Protein AF-A0A1G3VT20-F1 (afdb_monomer)

Solvent-accessible surface area (backbone atoms only — not comparable to full-atom values): 17515 Å² total; per-residue (Å²): 131,74,50,66,76,57,58,55,46,48,74,61,62,81,75,83,56,66,33,44,80,72,29,70,57,24,74,74,66,74,45,60,65,60,20,62,64,36,40,42,52,53,50,40,34,37,76,71,69,76,38,79,96,41,73,67,55,49,57,42,62,66,60,58,82,74,55,46,53,46,25,77,56,30,90,75,63,41,60,51,45,58,45,53,41,45,50,35,31,56,48,30,72,75,71,48,71,59,67,70,57,50,51,52,43,54,34,59,49,27,86,64,53,35,60,53,54,46,33,51,38,14,62,51,42,53,58,51,58,75,66,54,68,90,80,52,56,61,87,91,43,49,52,88,74,53,80,59,49,31,59,56,47,37,68,82,75,46,68,50,64,42,82,49,98,66,60,77,47,35,31,34,52,50,56,54,56,57,30,25,39,51,36,42,66,58,51,53,49,53,52,54,52,37,50,76,68,21,31,25,38,38,34,73,85,82,70,47,34,63,28,46,74,39,32,70,68,16,44,48,76,63,17,47,65,21,44,54,54,38,49,70,73,60,64,52,84,87,39,77,32,37,32,22,88,42,44,62,49,40,36,23,53,41,49,46,45,29,52,58,26,49,71,68,74,43,90,31,63,63,33,54,57,35,22,75,31,49,37,46,46,68,70,58,54,67,78,49,86,51,74,90,74,57,76,92,73,93,80,87,83,84,87,81,84,52,53,48,63,80,102

Nearest PDB structures (foldseek):
  2g9v-assembly1_A-2  TM=3.031E-01  e=3.138E+00  Oryctolagus cuniculus
  3zcq-assembly1_A-2  TM=2.972E-01  e=7.896E+00  Oryctolagus cuniculus
  1wut-assembly1_A  TM=2.892E-01  e=9.135E+00  Oryctolagus cuniculus

Mean predicted aligned error: 5.53 Å

Foldseek 3Di:
DFFPVLLCLLVLDPVPCQQQVVFPLCVPPVDQCLTLNVLSVVSNCCVVVNDPDDPVNLVSLVSHPLLCPSCVRDPSNRSSSSSSLQVLLVVCVVVNDDVVLVVVLLLLLDQPNVQVVLLVCLQVVLVVLVVDDFPDDDVPHGSVPDAHWHNHFLPVVDDQKDAEPDAPFEEEEDCADCCRTGNVVVVVVLSVVCNVVRHIYGYDPRQGHLLQVCSSNSVLVSSVSNLVSNLVVQLDPRHQAYEYQDLSSLLSLQPVSQVSCVSVVHDCVSSNSNNVRRDYSVRVCVVDDCVVVDDDDPDDDDDDDRSSNPD

Radius of gyration: 21.3 Å; Cα contacts (8 Å, |Δi|>4): 431; chains: 1; bounding box: 54×42×55 Å

pLDDT: mean 90.63, std 8.4, range [56.84, 98.56]

Structure (mmCIF, N/CA/C/O backbone):
data_AF-A0A1G3VT20-F1
#
_entry.id   AF-A0A1G3VT20-F1
#
loop_
_atom_site.group_PDB
_atom_site.id
_atom_site.type_symbol
_atom_site.label_atom_id
_atom_site.label_alt_id
_atom_site.label_comp_id
_atom_site.label_asym_id
_atom_site.label_entity_id
_atom_site.label_seq_id
_atom_site.pdbx_PDB_ins_code
_atom_site.Cartn_x
_atom_site.Cartn_y
_atom_site.Cartn_z
_atom_site.occupancy
_atom_site.B_iso_or_equiv
_atom_site.auth_seq_id
_atom_site.auth_comp_id
_atom_site.auth_asym_id
_atom_site.auth_atom_id
_atom_site.pdbx_PDB_model_num
ATOM 1 N N . MET A 1 1 ? -16.876 12.765 9.397 1.00 59.03 1 MET A N 1
ATOM 2 C CA . MET A 1 1 ? -17.981 11.873 9.740 1.00 59.03 1 MET A CA 1
ATOM 3 C C . MET A 1 1 ? -17.710 10.578 9.017 1.00 59.03 1 MET A C 1
ATOM 5 O O . MET A 1 1 ? -17.338 10.630 7.851 1.00 59.03 1 MET A O 1
ATOM 9 N N . ILE A 1 2 ? -17.804 9.456 9.724 1.00 76.12 2 ILE A N 1
ATOM 10 C CA . ILE A 1 2 ? -17.734 8.120 9.123 1.00 76.12 2 ILE A CA 1
ATOM 11 C C . ILE A 1 2 ? -18.941 7.988 8.186 1.00 76.12 2 ILE A C 1
ATOM 13 O O . ILE A 1 2 ? -20.038 8.372 8.598 1.00 76.12 2 ILE A O 1
ATOM 17 N N . ALA A 1 3 ? -18.748 7.503 6.956 1.00 76.88 3 ALA A N 1
ATOM 18 C CA . ALA A 1 3 ? -19.845 7.266 6.012 1.00 76.88 3 ALA A CA 1
ATOM 19 C C . ALA A 1 3 ? -20.938 6.402 6.662 1.00 76.88 3 ALA A C 1
ATOM 21 O O . ALA A 1 3 ? -20.620 5.495 7.435 1.00 76.88 3 ALA A O 1
ATOM 22 N N . LYS A 1 4 ? -22.215 6.700 6.397 1.00 77.56 4 LYS A N 1
ATOM 23 C CA . LYS A 1 4 ? -23.341 6.057 7.094 1.00 77.56 4 LYS A CA 1
ATOM 24 C C . LYS A 1 4 ? -23.334 4.543 6.876 1.00 77.56 4 LYS A C 1
ATOM 26 O O . LYS A 1 4 ? -23.459 3.790 7.833 1.00 77.56 4 LYS A O 1
ATOM 31 N N . GLU A 1 5 ? -23.048 4.113 5.654 1.00 75.31 5 GLU A N 1
ATOM 32 C CA . GLU A 1 5 ? -22.931 2.704 5.274 1.00 75.31 5 GLU A CA 1
ATOM 33 C C . GLU A 1 5 ? -21.872 1.980 6.119 1.00 75.31 5 GLU A C 1
ATOM 35 O O . GLU A 1 5 ? -22.052 0.838 6.532 1.00 75.31 5 GLU A O 1
ATOM 40 N N . LEU A 1 6 ? -20.770 2.668 6.431 1.00 82.19 6 LEU A N 1
ATOM 41 C CA . LEU A 1 6 ? -19.691 2.122 7.247 1.00 82.19 6 LEU A CA 1
ATOM 42 C C . LEU A 1 6 ? -20.023 2.134 8.746 1.00 82.19 6 LEU A C 1
ATOM 44 O O . LEU A 1 6 ? -19.467 1.335 9.497 1.00 82.19 6 LEU A O 1
ATOM 48 N N . GLN A 1 7 ? -20.915 3.018 9.198 1.00 85.62 7 GLN A N 1
ATOM 49 C CA . GLN A 1 7 ? -21.443 2.961 10.562 1.00 85.62 7 GLN A CA 1
ATOM 50 C C . GLN A 1 7 ? -22.322 1.724 10.741 1.00 85.62 7 GLN A C 1
ATOM 52 O O . GLN A 1 7 ? -22.203 1.051 11.761 1.00 85.62 7 GLN A O 1
ATOM 57 N N . ASP A 1 8 ? -23.131 1.380 9.738 1.00 88.94 8 ASP A N 1
ATOM 58 C CA . ASP A 1 8 ? -24.080 0.270 9.829 1.00 88.94 8 ASP A CA 1
ATOM 59 C C . ASP A 1 8 ? -23.397 -1.109 9.916 1.00 88.94 8 ASP A C 1
ATOM 61 O O . ASP A 1 8 ? -23.926 -2.037 10.533 1.00 88.94 8 ASP A O 1
ATOM 65 N N . GLU A 1 9 ? -22.159 -1.227 9.422 1.00 88.19 9 GLU A N 1
ATOM 66 C CA . GLU A 1 9 ? -21.313 -2.419 9.583 1.00 88.19 9 GLU A CA 1
ATOM 67 C C . GLU A 1 9 ? -21.218 -2.879 11.049 1.00 88.19 9 GLU A C 1
ATOM 69 O O . GLU A 1 9 ? -21.174 -4.074 11.337 1.00 88.19 9 GLU A O 1
ATOM 74 N N . VAL A 1 10 ? -21.246 -1.974 12.033 1.00 92.56 10 VAL A N 1
ATOM 75 C CA . VAL A 1 10 ? -21.134 -2.388 13.443 1.00 92.56 10 VAL A CA 1
ATOM 76 C C . VAL A 1 10 ? -22.282 -3.291 13.909 1.00 92.56 10 VAL A C 1
ATOM 78 O O . VAL A 1 10 ? -22.102 -4.073 14.851 1.00 92.56 10 VAL A O 1
ATOM 81 N N . TYR A 1 11 ? -23.447 -3.209 13.260 1.00 93.00 11 TYR A N 1
ATOM 82 C CA . TYR A 1 11 ? -24.633 -3.997 13.596 1.00 93.00 11 TYR A CA 1
ATOM 83 C C . TYR A 1 11 ? -24.609 -5.402 12.989 1.00 93.00 11 TYR A C 1
ATOM 85 O O . TYR A 1 11 ? -25.217 -6.308 13.554 1.00 93.00 11 TYR A O 1
ATOM 93 N N . ASN A 1 12 ? -23.824 -5.621 11.934 1.00 92.38 12 ASN A N 1
ATOM 94 C CA . ASN A 1 12 ? -23.678 -6.926 11.279 1.00 92.38 12 ASN A CA 1
ATOM 95 C C . ASN A 1 12 ? -22.776 -7.899 12.068 1.00 92.38 12 ASN A C 1
ATOM 97 O O . ASN A 1 12 ? -22.660 -9.081 11.742 1.00 92.38 12 ASN A O 1
ATOM 101 N N . CYS A 1 13 ? -22.114 -7.428 13.129 1.00 94.44 13 CYS A N 1
ATOM 102 C CA . CYS A 1 13 ? -21.248 -8.257 13.960 1.00 94.44 13 CYS A CA 1
ATOM 103 C C . CYS A 1 13 ? -22.053 -9.182 14.893 1.00 94.44 13 CYS A C 1
ATOM 105 O O . CYS A 1 13 ? -22.501 -8.767 15.963 1.00 94.44 13 CYS A O 1
ATOM 107 N N . ILE A 1 14 ? -22.115 -10.474 14.554 1.00 93.94 14 ILE A N 1
ATOM 108 C CA . ILE A 1 14 ? -22.766 -11.529 15.362 1.00 93.94 14 ILE A CA 1
ATOM 109 C C . ILE A 1 14 ? -21.921 -12.040 16.546 1.00 93.94 14 ILE A C 1
ATOM 111 O O . ILE A 1 14 ? -22.290 -12.997 17.217 1.00 93.94 14 ILE A O 1
ATOM 115 N N . LYS A 1 15 ? -20.751 -11.436 16.798 1.00 93.94 15 LYS A N 1
ATOM 116 C CA . LYS A 1 15 ? -19.855 -11.742 17.935 1.00 93.94 15 LYS A CA 1
ATOM 117 C C . LYS A 1 15 ? -19.325 -13.189 18.016 1.00 93.94 15 LYS A C 1
ATOM 119 O O . LYS A 1 15 ? -18.778 -13.562 19.051 1.00 93.94 15 LYS A O 1
ATOM 124 N N . CYS A 1 16 ? -19.352 -13.960 16.927 1.00 94.75 16 CYS A N 1
ATOM 125 C CA . CYS A 1 16 ? -18.957 -15.381 16.896 1.00 94.75 16 CYS A CA 1
ATOM 126 C C . CYS A 1 16 ? -17.518 -15.692 17.358 1.00 94.75 16 CYS A C 1
ATOM 128 O O . CYS A 1 16 ? -17.237 -16.810 17.768 1.00 94.75 16 CYS A O 1
ATOM 130 N N . GLY A 1 17 ? -16.591 -14.727 17.303 1.00 93.12 17 GLY A N 1
ATOM 131 C CA . GLY A 1 17 ? -15.212 -14.916 17.777 1.00 93.12 17 GLY A CA 1
ATOM 132 C C . GLY A 1 17 ? -14.224 -15.467 16.747 1.00 93.12 17 GLY A C 1
ATOM 133 O O . GLY A 1 17 ? -13.033 -15.524 17.035 1.00 93.12 17 GLY A O 1
ATOM 134 N N . LEU A 1 18 ? -14.652 -15.769 15.519 1.00 94.62 18 LEU A N 1
ATOM 135 C CA . LEU A 1 18 ? -13.745 -16.264 14.469 1.00 94.62 18 LEU A CA 1
ATOM 136 C C . LEU A 1 18 ? -12.610 -15.284 14.136 1.00 94.62 18 LEU A C 1
ATOM 138 O O . LEU A 1 18 ? -11.512 -15.702 13.789 1.00 94.62 18 LEU A O 1
ATOM 142 N N . CYS A 1 19 ? -12.824 -13.980 14.327 1.00 95.19 19 CYS A N 1
ATOM 143 C CA . CYS A 1 19 ? -11.786 -12.967 14.139 1.00 95.19 19 CYS A CA 1
ATOM 144 C C . CYS A 1 19 ? -10.671 -12.994 15.204 1.00 95.19 19 CYS A C 1
ATOM 146 O O . CYS A 1 19 ? -9.667 -12.306 15.027 1.00 95.19 19 CYS A O 1
ATOM 148 N N . LEU A 1 20 ? -10.841 -13.717 16.319 1.00 95.19 20 LEU A N 1
ATOM 149 C CA . LEU A 1 20 ? -9.841 -13.804 17.390 1.00 95.19 20 LEU A CA 1
ATOM 150 C C . LEU A 1 20 ? -8.633 -14.634 16.956 1.00 95.19 20 LEU A C 1
ATOM 152 O O . LEU A 1 20 ? -7.494 -14.185 17.075 1.00 95.19 20 LEU A O 1
ATOM 156 N N . MET A 1 21 ? -8.904 -15.818 16.404 1.00 91.69 21 MET A N 1
ATOM 157 C CA . MET A 1 21 ? -7.895 -16.812 16.037 1.00 91.69 21 MET A CA 1
ATOM 158 C C . MET A 1 21 ? -6.854 -16.305 15.038 1.00 91.69 21 MET A C 1
ATOM 160 O O . MET A 1 21 ? -5.672 -16.579 15.240 1.00 91.69 21 MET A O 1
ATOM 164 N N . PRO A 1 22 ? -7.213 -15.556 13.983 1.00 92.56 22 PRO A N 1
ATOM 165 C CA . PRO A 1 22 ? -6.227 -15.099 13.022 1.00 92.56 22 PRO A CA 1
ATOM 166 C C . PRO A 1 22 ? -5.652 -13.712 13.379 1.00 92.56 22 PRO A C 1
ATOM 168 O O . PRO A 1 22 ? -4.759 -13.231 12.689 1.00 92.56 22 PRO A O 1
ATOM 171 N N . CYS A 1 23 ? -6.109 -13.052 14.456 1.00 95.62 23 CYS A N 1
ATOM 172 C CA . CYS A 1 23 ? -5.621 -11.725 14.840 1.00 95.62 23 CYS A CA 1
ATOM 173 C C . CYS A 1 23 ? -4.276 -11.800 15.595 1.00 95.62 23 CYS A C 1
ATOM 175 O O . CYS A 1 23 ? -4.251 -12.252 16.743 1.00 95.62 23 CYS A O 1
ATOM 177 N N . PRO A 1 24 ? -3.165 -11.276 15.040 1.00 94.31 24 PRO A N 1
ATOM 178 C CA . PRO A 1 24 ? -1.858 -11.342 15.703 1.00 94.31 24 PRO A CA 1
ATOM 179 C C . PRO A 1 24 ? -1.805 -10.508 16.991 1.00 94.31 24 PRO A C 1
ATOM 181 O O . PRO A 1 24 ? -1.135 -10.875 17.950 1.00 94.31 24 PRO A O 1
ATOM 184 N N . VAL A 1 25 ? -2.554 -9.403 17.041 1.00 95.69 25 VAL A N 1
ATOM 185 C CA . VAL A 1 25 ? -2.619 -8.525 18.217 1.00 95.69 25 VAL A CA 1
ATOM 186 C C . VAL A 1 25 ? -3.306 -9.230 19.382 1.00 95.69 25 VAL A C 1
ATOM 188 O O . VAL A 1 25 ? -2.822 -9.167 20.508 1.00 95.69 25 VAL A O 1
ATOM 191 N N . TYR A 1 26 ? -4.419 -9.921 19.119 1.00 95.94 26 TYR A N 1
ATOM 192 C CA . TYR A 1 26 ? -5.129 -10.654 20.161 1.00 95.94 26 TYR A CA 1
ATOM 193 C C . TYR A 1 26 ? -4.317 -11.849 20.663 1.00 95.94 26 TYR A C 1
ATOM 195 O O . TYR A 1 26 ? -4.252 -12.039 21.870 1.00 95.94 26 TYR A O 1
ATOM 203 N N . LYS A 1 27 ? -3.618 -12.577 19.777 1.00 95.00 27 LYS A N 1
ATOM 204 C CA . LYS A 1 27 ? -2.702 -13.661 20.181 1.00 95.00 27 LYS A CA 1
ATOM 205 C C . LYS A 1 27 ? -1.641 -13.214 21.188 1.00 95.00 27 LYS A C 1
ATOM 207 O O . LYS A 1 27 ? -1.239 -14.012 22.022 1.00 95.00 27 LYS A O 1
ATOM 212 N N . GLN A 1 28 ? -1.187 -11.963 21.092 1.00 95.44 28 GLN A N 1
ATOM 213 C CA . GLN A 1 28 ? -0.170 -11.431 21.995 1.00 95.44 28 GLN A CA 1
ATOM 214 C C . GLN A 1 28 ? -0.755 -10.823 23.272 1.00 95.44 28 GLN A C 1
ATOM 216 O O . GLN A 1 28 ? -0.155 -10.925 24.337 1.00 95.44 28 GLN A O 1
ATOM 221 N N . LEU A 1 29 ? -1.879 -10.113 23.159 1.00 95.25 29 LEU A N 1
ATOM 222 C CA . LEU A 1 29 ? -2.420 -9.307 24.255 1.00 95.25 29 LEU A CA 1
ATOM 223 C C . LEU A 1 29 ? -3.496 -10.027 25.074 1.00 95.25 29 LEU A C 1
ATOM 225 O O . LEU A 1 29 ? -3.705 -9.675 26.229 1.00 95.25 29 LEU A O 1
ATOM 229 N N . CYS A 1 30 ? -4.195 -10.993 24.480 1.00 93.62 30 CYS A N 1
ATOM 230 C CA . CYS A 1 30 ? -5.197 -11.866 25.100 1.00 93.62 30 CYS A CA 1
ATOM 231 C C . CYS A 1 30 ? -6.385 -11.181 25.805 1.00 93.62 30 CYS A C 1
ATOM 233 O O . CYS A 1 30 ? -7.199 -11.866 26.419 1.00 93.62 30 CYS A O 1
ATOM 235 N N . TYR A 1 31 ? -6.556 -9.860 25.694 1.00 93.50 31 TYR A N 1
ATOM 236 C CA . TYR A 1 31 ? -7.728 -9.157 26.219 1.00 93.50 31 TYR A CA 1
ATOM 237 C C . TYR A 1 31 ? -8.708 -8.757 25.108 1.00 93.50 31 TYR A C 1
ATOM 239 O O . TYR A 1 31 ? -8.327 -8.285 24.034 1.00 93.50 31 TYR A O 1
ATOM 247 N N . GLU A 1 32 ? -10.003 -8.929 25.384 1.00 95.06 32 GLU A N 1
ATOM 248 C CA . GLU A 1 32 ? -11.088 -8.801 24.400 1.00 95.06 32 GLU A CA 1
ATOM 249 C C . GLU A 1 32 ? -11.154 -7.407 23.758 1.00 95.06 32 GLU A C 1
ATOM 251 O O . GLU A 1 32 ? -11.392 -7.286 22.561 1.00 95.06 32 GLU A O 1
ATOM 256 N N . SER A 1 33 ? -10.867 -6.335 24.503 1.00 94.75 33 SER A N 1
ATOM 257 C CA . SER A 1 33 ? -10.925 -4.971 23.958 1.00 94.75 33 SER A CA 1
ATOM 258 C C . SER A 1 33 ? -9.878 -4.693 22.868 1.00 94.75 33 SER A C 1
ATOM 260 O O . SER A 1 33 ? -10.109 -3.833 22.020 1.00 94.75 33 SER A O 1
ATOM 262 N N . ALA A 1 34 ? -8.758 -5.429 22.819 1.00 94.06 34 ALA A N 1
ATOM 263 C CA . ALA A 1 34 ? -7.793 -5.345 21.717 1.00 94.06 34 ALA A CA 1
ATOM 264 C C . ALA A 1 34 ? -8.196 -6.176 20.494 1.00 94.06 34 ALA A C 1
ATOM 266 O O . ALA A 1 34 ? -7.655 -5.944 19.403 1.00 94.06 34 ALA A O 1
ATOM 267 N N . ALA A 1 35 ? -9.117 -7.123 20.660 1.00 96.00 35 ALA A N 1
ATOM 268 C CA . ALA A 1 35 ? -9.561 -7.996 19.594 1.00 96.00 35 ALA A CA 1
ATOM 269 C C . ALA A 1 35 ? -10.365 -7.243 18.521 1.00 96.00 35 ALA A C 1
ATOM 271 O O . ALA A 1 35 ? -10.944 -6.190 18.805 1.00 96.00 35 ALA A O 1
ATOM 272 N N . PRO A 1 36 ? -10.468 -7.783 17.290 1.00 96.19 36 PRO A N 1
ATOM 273 C CA . PRO A 1 36 ? -11.227 -7.132 16.227 1.00 96.19 36 PRO A CA 1
ATOM 274 C C . PRO A 1 36 ? -12.701 -6.926 16.603 1.00 96.19 36 PRO A C 1
ATOM 276 O O . PRO A 1 36 ? -13.182 -5.797 16.552 1.00 96.19 36 PRO A O 1
ATOM 279 N N . ARG A 1 37 ? -13.403 -7.972 17.071 1.00 95.75 37 ARG A N 1
ATOM 280 C CA . ARG A 1 37 ? -14.813 -7.848 17.487 1.00 95.75 37 ARG A CA 1
ATOM 281 C C . ARG A 1 37 ? -14.989 -6.919 18.689 1.00 95.75 37 ARG A C 1
ATOM 283 O O . ARG A 1 37 ? -15.935 -6.140 18.699 1.00 95.75 37 ARG A O 1
ATOM 290 N N . GLY A 1 38 ? -14.074 -6.950 19.660 1.00 96.12 38 GLY A N 1
ATOM 291 C CA . GLY A 1 38 ? -14.112 -6.048 20.809 1.00 96.12 38 GLY A CA 1
ATOM 292 C C . GLY A 1 38 ? -14.027 -4.586 20.376 1.00 96.12 38 GLY A C 1
ATOM 293 O O . GLY A 1 38 ? -14.843 -3.772 20.798 1.00 96.12 38 GLY A O 1
ATOM 294 N N . LYS A 1 39 ? -13.126 -4.261 19.441 1.00 96.50 39 LYS A N 1
ATOM 295 C CA . LYS A 1 39 ? -13.038 -2.920 18.844 1.00 96.50 39 LYS A CA 1
ATOM 296 C C . LYS A 1 39 ? -14.307 -2.531 18.089 1.00 96.50 39 LYS A C 1
ATOM 298 O O . LYS A 1 39 ? -14.767 -1.410 18.265 1.00 96.50 39 LYS A O 1
ATOM 303 N N . VAL A 1 40 ? -14.899 -3.441 17.311 1.00 96.44 40 VAL A N 1
ATOM 304 C CA . VAL A 1 40 ? -16.191 -3.194 16.640 1.00 96.44 40 VAL A CA 1
ATOM 305 C C . VAL A 1 40 ? -17.277 -2.851 17.665 1.00 96.44 40 VAL A C 1
ATOM 307 O O . VAL A 1 40 ? -18.011 -1.890 17.471 1.00 96.44 40 VAL A O 1
ATOM 310 N N . GLN A 1 41 ? -17.353 -3.577 18.785 1.00 96.00 41 GLN A N 1
ATOM 311 C CA . GLN A 1 41 ? -18.332 -3.286 19.837 1.00 96.00 41 GLN A CA 1
ATOM 312 C C . GLN A 1 41 ? -18.064 -1.952 20.536 1.00 96.00 41 GLN A C 1
ATOM 314 O O . GLN A 1 41 ? -19.008 -1.217 20.808 1.00 96.00 41 GLN A O 1
ATOM 319 N N . LEU A 1 42 ? -16.804 -1.608 20.799 1.00 96.06 42 LEU A N 1
ATOM 320 C CA . LEU A 1 42 ? -16.457 -0.301 21.360 1.00 96.06 42 LEU A CA 1
ATOM 321 C C . LEU A 1 42 ? -16.865 0.833 20.413 1.00 96.06 42 LEU A C 1
ATOM 323 O O . LEU A 1 42 ? -17.459 1.810 20.856 1.00 96.06 42 LEU A O 1
ATOM 327 N N . ILE A 1 43 ? -16.620 0.672 19.110 1.00 96.00 43 ILE A N 1
ATOM 328 C CA . ILE A 1 43 ? -17.040 1.641 18.090 1.00 96.00 43 ILE A CA 1
ATOM 329 C C . ILE A 1 43 ? -18.562 1.741 18.032 1.00 96.00 43 ILE A C 1
ATOM 331 O O . ILE A 1 43 ? -19.081 2.850 18.041 1.00 96.00 43 ILE A O 1
ATOM 335 N N . LYS A 1 44 ? -19.281 0.613 18.062 1.00 95.75 44 LYS A N 1
ATOM 336 C CA . LYS A 1 44 ? -20.747 0.594 18.135 1.00 95.75 44 LYS A CA 1
ATOM 337 C C . LYS A 1 44 ? -21.271 1.461 19.280 1.00 95.75 44 LYS A C 1
ATOM 339 O O . LYS A 1 44 ? -22.099 2.330 19.059 1.00 95.75 44 LYS A O 1
ATOM 344 N N . HIS A 1 45 ? -20.761 1.259 20.493 1.00 95.69 45 HIS A N 1
ATOM 345 C CA . HIS A 1 45 ? -21.225 2.010 21.663 1.00 95.69 45 HIS A CA 1
ATOM 346 C C . HIS A 1 45 ? -20.850 3.496 21.599 1.00 95.69 45 HIS A C 1
ATOM 348 O O . HIS A 1 45 ? -21.575 4.321 22.145 1.00 95.69 45 HIS A O 1
ATOM 354 N N . ILE A 1 46 ? -19.751 3.843 20.924 1.00 94.94 46 ILE A N 1
ATOM 355 C CA . ILE A 1 46 ? -19.401 5.239 20.638 1.00 94.94 46 ILE A CA 1
ATOM 356 C C . ILE A 1 46 ? -20.396 5.860 19.652 1.00 94.94 46 ILE A C 1
ATOM 358 O O . ILE A 1 46 ? -20.868 6.968 19.883 1.00 94.94 46 ILE A O 1
ATOM 362 N N . LEU A 1 47 ? -20.747 5.146 18.579 1.00 93.00 47 LEU A N 1
ATOM 363 C CA . LEU A 1 47 ? -21.724 5.611 17.589 1.00 93.00 47 LEU A CA 1
ATOM 364 C C . LEU A 1 47 ? -23.134 5.746 18.182 1.00 93.00 47 LEU A C 1
ATOM 366 O O . LEU A 1 47 ? -23.860 6.666 17.828 1.00 93.00 47 LEU A O 1
ATOM 370 N N . GLU A 1 48 ? -23.500 4.874 19.121 1.00 94.44 48 GLU A N 1
ATOM 371 C CA . GLU A 1 48 ? -24.769 4.931 19.860 1.00 94.44 48 GLU A CA 1
ATOM 372 C C . GLU A 1 48 ? -24.786 5.997 20.978 1.00 94.44 48 GLU A C 1
ATOM 374 O O . GLU A 1 48 ? -25.781 6.109 21.690 1.00 94.44 48 GLU A O 1
ATOM 379 N N . GLY A 1 49 ? -23.693 6.741 21.197 1.00 93.81 49 GLY A N 1
ATOM 380 C CA . GLY A 1 49 ? -23.591 7.743 22.270 1.00 93.81 49 GLY A CA 1
ATOM 381 C C . GLY A 1 49 ? -23.521 7.160 23.689 1.00 93.81 49 GLY A C 1
ATOM 382 O O . GLY A 1 49 ? -23.616 7.894 24.668 1.00 93.81 49 GLY A O 1
ATOM 383 N N . LYS A 1 50 ? -23.341 5.841 23.827 1.00 95.81 50 LYS A N 1
ATOM 384 C CA . LYS A 1 50 ? -23.216 5.145 25.122 1.00 95.81 50 LYS A CA 1
ATOM 385 C C . LYS A 1 50 ? -21.806 5.220 25.703 1.00 95.81 50 LYS A C 1
ATOM 387 O O . LYS A 1 50 ? -21.621 4.996 26.896 1.00 95.81 50 LYS A O 1
ATOM 392 N N . LEU A 1 51 ? -20.805 5.474 24.861 1.00 94.50 51 LEU A N 1
ATOM 393 C CA . LEU A 1 51 ? -19.414 5.650 25.261 1.00 94.50 51 LEU A CA 1
ATOM 394 C C . LEU A 1 51 ? -18.828 6.901 24.619 1.00 94.50 51 LEU A C 1
ATOM 396 O O . LEU A 1 51 ? -18.907 7.096 23.411 1.00 94.50 51 LEU A O 1
ATOM 400 N N . GLU A 1 52 ? -18.127 7.693 25.419 1.00 92.81 52 GLU A N 1
ATOM 401 C CA . GLU A 1 52 ? -17.355 8.814 24.903 1.00 92.81 52 GLU A CA 1
ATOM 402 C C . GLU A 1 52 ? -16.005 8.347 24.327 1.00 92.81 52 GLU A C 1
ATOM 404 O O . GLU A 1 52 ? -15.299 7.551 24.963 1.00 92.81 52 GLU A O 1
ATOM 409 N N . PRO A 1 53 ? -15.567 8.870 23.162 1.00 93.19 53 PRO A N 1
ATOM 410 C CA . PRO A 1 53 ? -14.230 8.603 22.648 1.00 93.19 53 PRO A CA 1
ATOM 411 C C . PRO A 1 53 ? -13.166 9.091 23.639 1.00 93.19 53 PRO A C 1
ATOM 413 O O . PRO A 1 53 ? -12.976 10.298 23.816 1.00 93.19 53 PRO A O 1
ATOM 416 N N . SER A 1 54 ? -12.475 8.148 24.282 1.00 94.94 54 SER A N 1
ATOM 417 C CA . SER A 1 54 ? -11.506 8.398 25.355 1.00 94.94 54 SER A CA 1
ATOM 418 C C . SER A 1 54 ? -10.060 8.151 24.913 1.00 94.94 54 SER A C 1
ATOM 420 O O . SER A 1 54 ? -9.793 7.459 23.927 1.00 94.94 54 SER A O 1
ATOM 422 N N . ALA A 1 55 ? -9.096 8.668 25.681 1.00 94.06 55 ALA A N 1
ATOM 423 C CA . ALA A 1 55 ? -7.674 8.419 25.437 1.00 94.06 55 ALA A CA 1
ATOM 424 C C . ALA A 1 55 ? -7.313 6.923 25.547 1.00 94.06 55 ALA A C 1
ATOM 426 O O . ALA A 1 55 ? -6.488 6.422 24.780 1.00 94.06 55 ALA A O 1
ATOM 427 N N . ASN A 1 56 ? -7.967 6.180 26.451 1.00 94.62 56 ASN A N 1
ATOM 428 C CA . ASN A 1 56 ? -7.760 4.737 26.571 1.00 94.62 56 ASN A CA 1
ATOM 429 C C . ASN A 1 56 ? -8.294 3.985 25.343 1.00 94.62 56 ASN A C 1
ATOM 431 O O . ASN A 1 56 ? -7.595 3.125 24.806 1.00 94.62 56 ASN A O 1
ATOM 435 N N . PHE A 1 57 ? -9.483 4.350 24.846 1.00 95.44 57 PHE A N 1
ATOM 436 C CA . PHE A 1 57 ? -9.989 3.797 23.590 1.00 95.44 57 PHE A CA 1
ATOM 437 C C . PHE A 1 57 ? -9.042 4.106 22.425 1.00 95.44 57 PHE A C 1
ATOM 439 O O . PHE A 1 57 ? -8.730 3.207 21.649 1.00 95.44 57 PHE A O 1
ATOM 446 N N . ASN A 1 58 ? -8.503 5.330 22.352 1.00 95.25 58 ASN A N 1
ATOM 447 C CA . ASN A 1 58 ? -7.507 5.695 21.344 1.00 95.25 58 ASN A CA 1
ATOM 448 C C . ASN A 1 58 ? -6.301 4.747 21.377 1.00 95.25 58 ASN A C 1
ATOM 450 O O . ASN A 1 58 ? -5.923 4.163 20.364 1.00 95.25 58 ASN A O 1
ATOM 454 N N . ARG A 1 59 ? -5.727 4.522 22.563 1.00 94.12 59 ARG A N 1
ATOM 455 C CA . ARG A 1 59 ? -4.597 3.602 22.739 1.00 94.12 59 ARG A CA 1
ATOM 456 C C . ARG A 1 59 ? -4.937 2.190 22.254 1.00 94.12 59 ARG A C 1
ATOM 458 O O . ARG A 1 59 ? -4.146 1.596 21.527 1.00 94.12 59 ARG A O 1
ATOM 465 N N . ILE A 1 60 ? -6.116 1.676 22.610 1.00 95.31 60 ILE A N 1
ATOM 466 C CA . ILE A 1 60 ? -6.594 0.350 22.195 1.00 95.31 60 ILE A CA 1
ATOM 467 C C . ILE A 1 60 ? -6.798 0.285 20.675 1.00 95.31 60 ILE A C 1
ATOM 469 O O . ILE A 1 60 ? -6.364 -0.670 20.036 1.00 95.31 60 ILE A O 1
ATOM 473 N N . LEU A 1 61 ? -7.410 1.298 20.064 1.00 96.06 61 LEU A N 1
ATOM 474 C CA . LEU A 1 61 ? -7.632 1.370 18.619 1.00 96.06 61 LEU A CA 1
ATOM 475 C C . LEU A 1 61 ? -6.307 1.314 17.838 1.00 96.06 61 LEU A C 1
ATOM 477 O O . LEU A 1 61 ? -6.183 0.610 16.827 1.00 96.06 61 LEU A O 1
ATOM 481 N N . TYR A 1 62 ? -5.286 2.016 18.332 1.00 94.88 62 TYR A N 1
ATOM 482 C CA . TYR A 1 62 ? -3.967 2.069 17.707 1.00 94.88 62 TYR A CA 1
ATOM 483 C C . TYR A 1 62 ? -3.097 0.825 17.945 1.00 94.88 62 TYR A C 1
ATOM 485 O O . TYR A 1 62 ? -2.073 0.697 17.281 1.00 94.88 62 TYR A O 1
ATOM 493 N N . THR A 1 63 ? -3.524 -0.148 18.765 1.00 95.44 63 THR A N 1
ATOM 494 C CA . THR A 1 63 ? -2.871 -1.476 18.787 1.00 95.44 63 THR A CA 1
ATOM 495 C C . THR A 1 63 ? -3.157 -2.291 17.527 1.00 95.44 63 THR A C 1
ATOM 497 O O . THR A 1 63 ? -2.453 -3.255 17.249 1.00 95.44 63 THR A O 1
ATOM 500 N N . CYS A 1 64 ? -4.198 -1.945 16.758 1.00 95.69 64 CYS A N 1
ATOM 501 C CA . CYS A 1 64 ? -4.494 -2.634 15.506 1.00 95.69 64 CYS A CA 1
ATOM 502 C C . CYS A 1 64 ? -3.358 -2.444 14.487 1.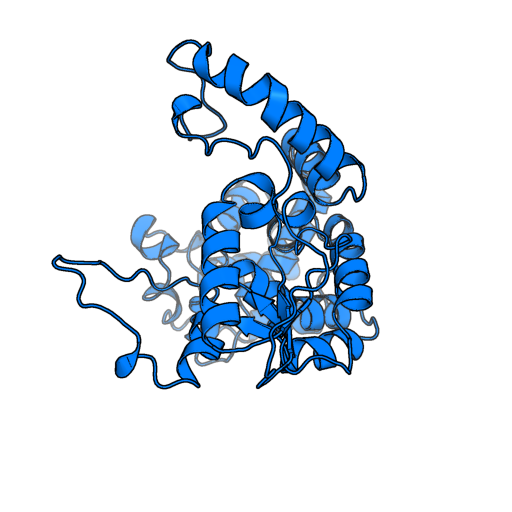00 95.69 64 CYS A C 1
ATOM 504 O O . CYS A 1 64 ? -2.959 -1.316 14.208 1.00 95.69 64 CYS A O 1
ATOM 506 N N . LEU A 1 65 ? -2.891 -3.527 13.867 1.00 93.94 65 LEU A N 1
ATOM 507 C CA . LEU A 1 65 ? -1.900 -3.442 12.788 1.00 93.94 65 LEU A CA 1
ATOM 508 C C . LEU A 1 65 ? -2.515 -3.051 11.437 1.00 93.94 65 LEU A C 1
ATOM 510 O O . LEU A 1 65 ? -1.776 -2.742 10.514 1.00 93.94 65 LEU A O 1
ATOM 514 N N . LEU A 1 66 ? -3.851 -3.066 11.327 1.00 94.56 66 LEU A N 1
ATOM 515 C CA . LEU A 1 66 ? -4.589 -2.910 10.066 1.00 94.56 66 LEU A CA 1
ATOM 516 C C . LEU A 1 66 ? -4.149 -3.921 8.990 1.00 94.56 66 LEU A C 1
ATOM 518 O O . LEU A 1 66 ? -4.170 -3.624 7.813 1.00 94.56 66 LEU A O 1
ATOM 522 N N . CYS A 1 67 ? -3.810 -5.144 9.411 1.00 93.19 67 CYS A N 1
ATOM 523 C CA . CYS A 1 67 ? -3.392 -6.258 8.549 1.00 93.19 67 CYS A CA 1
ATOM 524 C C . CYS A 1 67 ? -4.545 -6.991 7.828 1.00 93.19 67 CYS A C 1
ATOM 526 O O . CYS A 1 67 ? -4.328 -8.075 7.294 1.00 93.19 67 CYS A O 1
ATOM 528 N N . GLU A 1 68 ? -5.781 -6.486 7.948 1.00 93.25 68 GLU A N 1
ATOM 529 C CA . GLU A 1 68 ? -7.004 -6.917 7.223 1.00 93.25 68 GLU A CA 1
ATOM 530 C C . GLU A 1 68 ? -7.460 -8.375 7.402 1.00 93.25 68 GLU A C 1
ATOM 532 O O . GLU A 1 68 ? -8.547 -8.769 6.989 1.00 93.25 68 GLU A O 1
ATOM 537 N N . THR A 1 69 ? -6.701 -9.173 8.143 1.00 92.94 69 THR A N 1
ATOM 538 C CA . THR A 1 69 ? -6.965 -10.599 8.341 1.00 92.94 69 THR A CA 1
ATOM 539 C C . THR A 1 69 ? -8.324 -10.858 9.007 1.00 92.94 69 THR A C 1
ATOM 541 O O . THR A 1 69 ? -8.990 -11.840 8.697 1.00 92.94 69 THR A O 1
ATOM 544 N N . CYS A 1 70 ? -8.786 -9.966 9.886 1.00 94.69 70 CYS A N 1
ATOM 545 C CA . CYS A 1 70 ? -10.125 -10.057 10.473 1.00 94.69 70 CYS A CA 1
ATOM 546 C C . CYS A 1 70 ? -11.259 -9.810 9.472 1.00 94.69 70 CYS A C 1
ATOM 548 O O . CYS A 1 70 ? -12.337 -10.354 9.678 1.00 94.69 70 CYS A O 1
ATOM 550 N N . THR A 1 71 ? -11.025 -9.001 8.435 1.00 94.00 71 THR A N 1
ATOM 551 C CA . THR A 1 71 ? -12.007 -8.724 7.379 1.00 94.00 71 THR A CA 1
ATOM 552 C C . THR A 1 71 ? -12.135 -9.942 6.474 1.00 94.00 71 THR A C 1
ATOM 554 O O . THR A 1 71 ? -13.240 -10.422 6.249 1.00 94.00 71 THR A O 1
ATOM 557 N N . VAL A 1 72 ? -11.002 -10.505 6.039 1.00 93.19 72 VAL A N 1
ATOM 558 C CA . VAL A 1 72 ? -10.966 -11.696 5.171 1.00 93.19 72 VAL A CA 1
ATOM 559 C C . VAL A 1 72 ? -11.604 -12.919 5.836 1.00 93.19 72 VAL A C 1
ATOM 561 O O . VAL A 1 72 ? -12.285 -13.695 5.179 1.00 93.19 72 VAL A O 1
ATOM 564 N N . ASN A 1 73 ? -11.426 -13.084 7.150 1.00 93.06 73 ASN A N 1
ATOM 565 C CA . ASN A 1 73 ? -11.951 -14.237 7.891 1.00 93.06 73 ASN A CA 1
ATOM 566 C C . ASN A 1 73 ? -13.343 -13.999 8.510 1.00 93.06 73 ASN A C 1
ATOM 568 O O . ASN A 1 73 ? -13.802 -14.817 9.309 1.00 93.06 73 ASN A O 1
ATOM 572 N N . CYS A 1 74 ? -14.008 -12.874 8.227 1.00 94.81 74 CYS A N 1
ATOM 573 C CA . CYS A 1 74 ? -15.325 -12.607 8.798 1.00 94.81 74 CYS A CA 1
ATOM 574 C C . CYS A 1 74 ? -16.425 -13.329 7.999 1.00 94.81 74 CYS A C 1
ATOM 576 O O . CYS A 1 74 ? -16.650 -12.965 6.845 1.00 94.81 74 CYS A O 1
ATOM 578 N N . PRO A 1 75 ? -17.186 -14.273 8.593 1.00 93.81 75 PRO A N 1
ATOM 579 C CA . PRO A 1 75 ? -18.265 -14.960 7.873 1.00 93.81 75 PRO A CA 1
ATOM 580 C C . PRO A 1 75 ? -19.427 -14.022 7.520 1.00 93.81 75 PRO A C 1
ATOM 582 O O . PRO A 1 75 ? -20.135 -14.249 6.549 1.00 93.81 75 PRO A O 1
ATOM 585 N N . SER A 1 76 ? -19.612 -12.952 8.298 1.00 92.75 76 SER A N 1
ATOM 586 C CA . SER A 1 76 ? -20.636 -11.929 8.068 1.00 92.75 76 SER A CA 1
ATOM 587 C C . SER A 1 76 ? -20.198 -10.879 7.039 1.00 92.75 76 SER A C 1
ATOM 589 O O . SER A 1 76 ? -20.911 -9.906 6.833 1.00 92.75 76 SER A O 1
ATOM 591 N N . GLY A 1 77 ? -19.009 -11.023 6.439 1.00 91.50 77 GLY A N 1
ATOM 592 C CA . GLY A 1 77 ? -18.489 -10.095 5.430 1.00 91.50 77 GLY A CA 1
ATOM 593 C C . GLY A 1 77 ? -18.049 -8.729 5.965 1.00 91.50 77 GLY A C 1
ATOM 594 O O . GLY A 1 77 ? -17.776 -7.834 5.162 1.00 91.50 77 GLY A O 1
ATOM 595 N N . LEU A 1 78 ? -17.950 -8.581 7.292 1.00 93.25 78 LEU A N 1
ATOM 596 C CA . LEU A 1 78 ? -17.743 -7.299 7.960 1.00 93.25 78 LEU A CA 1
ATOM 597 C C . LEU A 1 78 ? -16.455 -6.608 7.513 1.00 93.25 78 LEU A C 1
ATOM 599 O O . LEU A 1 78 ? -15.366 -7.181 7.627 1.00 93.25 78 LEU A O 1
ATOM 603 N N . LYS A 1 79 ? -16.548 -5.342 7.102 1.00 92.94 79 LYS A N 1
ATOM 604 C CA . LYS A 1 79 ? -15.383 -4.534 6.693 1.00 92.94 79 LYS A CA 1
ATOM 605 C C . LYS A 1 79 ? -14.682 -3.906 7.897 1.00 92.94 79 LYS A C 1
ATOM 607 O O . LYS A 1 79 ? -14.604 -2.686 8.050 1.00 92.94 79 LYS A O 1
ATOM 612 N N . VAL A 1 80 ? -14.169 -4.769 8.780 1.00 94.19 80 VAL A N 1
ATOM 613 C CA . VAL A 1 80 ? -13.551 -4.379 10.059 1.00 94.19 80 VAL A CA 1
ATOM 614 C C . VAL A 1 80 ? -12.406 -3.392 9.848 1.00 94.19 80 VAL A C 1
ATOM 616 O O . VAL A 1 80 ? -12.319 -2.387 10.545 1.00 94.19 80 VAL A O 1
ATOM 619 N N . ASP A 1 81 ? -11.518 -3.660 8.895 1.00 92.62 81 ASP A N 1
ATOM 620 C CA . ASP A 1 81 ? -10.388 -2.789 8.572 1.00 92.62 81 ASP A CA 1
ATOM 621 C C . ASP A 1 81 ? -10.844 -1.362 8.225 1.00 92.62 81 ASP A C 1
ATOM 623 O O . ASP A 1 81 ? -10.309 -0.409 8.796 1.00 92.62 81 ASP A O 1
ATOM 627 N N . ARG A 1 82 ? -11.874 -1.210 7.380 1.00 92.25 82 ARG A N 1
ATOM 628 C CA . ARG A 1 82 ? -12.420 0.089 6.966 1.00 92.25 82 ARG A CA 1
ATOM 629 C C . ARG A 1 82 ? 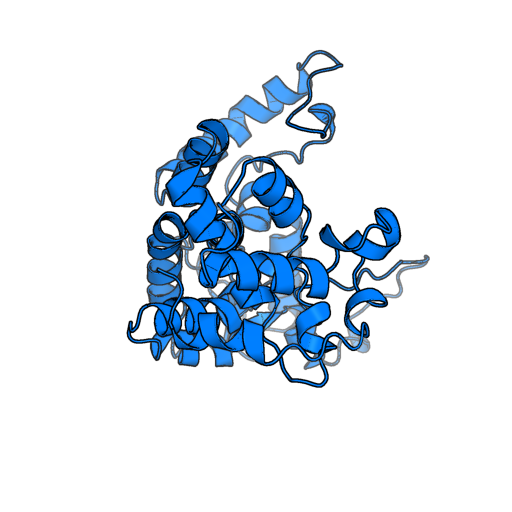-13.010 0.836 8.149 1.00 92.25 82 ARG A C 1
ATOM 631 O O . ARG A 1 82 ? -12.693 2.008 8.348 1.00 92.25 82 ARG A O 1
ATOM 638 N N . LEU A 1 83 ? -13.774 0.140 8.989 1.00 94.19 83 LEU A N 1
ATOM 639 C CA . LEU A 1 83 ? -14.340 0.710 10.207 1.00 94.19 83 LEU A CA 1
ATOM 640 C C . LEU A 1 83 ? -13.236 1.231 11.141 1.00 94.19 83 LEU A C 1
ATOM 642 O O . LEU A 1 83 ? -13.310 2.354 11.639 1.00 94.19 83 LEU A O 1
ATOM 646 N N . LEU A 1 84 ? -12.172 0.448 11.351 1.00 95.31 84 LEU A N 1
ATOM 647 C CA . LEU A 1 84 ? -11.043 0.863 12.188 1.00 95.31 84 LEU A CA 1
ATOM 648 C C . LEU A 1 84 ? -10.257 2.029 11.565 1.00 95.31 84 LEU A C 1
ATOM 650 O O . LEU A 1 84 ? -9.860 2.942 12.293 1.00 95.31 84 LEU A O 1
ATOM 654 N N . LYS A 1 85 ? -10.046 2.027 10.240 1.00 94.50 85 LYS A N 1
ATOM 655 C CA . LYS A 1 85 ? -9.423 3.133 9.487 1.00 94.50 85 LYS A CA 1
ATOM 656 C C . LYS A 1 85 ? -10.237 4.427 9.661 1.00 94.50 85 LYS A C 1
ATOM 658 O O . LYS A 1 85 ? -9.659 5.473 9.963 1.00 94.50 85 LYS A O 1
ATOM 663 N N . ALA A 1 86 ? -11.563 4.356 9.542 1.00 93.31 86 ALA A N 1
ATOM 664 C CA . ALA A 1 86 ? -12.457 5.504 9.698 1.00 93.31 86 ALA A CA 1
ATOM 665 C C . ALA A 1 86 ? -12.492 6.012 11.142 1.00 93.31 86 ALA A C 1
ATOM 667 O O . ALA A 1 86 ? -12.347 7.211 11.386 1.00 93.31 86 ALA A O 1
ATOM 668 N N . MET A 1 87 ? -12.556 5.098 12.114 1.00 94.81 87 MET A N 1
ATOM 669 C CA . MET A 1 87 ? -12.495 5.466 13.524 1.00 94.81 87 MET A CA 1
ATOM 670 C C . MET A 1 87 ? -11.174 6.163 13.870 1.00 94.81 87 MET A C 1
ATOM 672 O O . MET A 1 87 ? -11.181 7.148 14.601 1.00 94.81 87 MET A O 1
ATOM 676 N N . ARG A 1 88 ? -10.030 5.730 13.316 1.00 95.12 88 ARG A N 1
ATOM 677 C CA . ARG A 1 88 ? -8.749 6.434 13.523 1.00 95.12 88 ARG A CA 1
ATOM 678 C C . ARG A 1 88 ? -8.790 7.876 13.032 1.00 95.12 88 ARG A C 1
ATOM 680 O O . ARG A 1 88 ? -8.252 8.751 13.704 1.00 95.12 88 ARG A O 1
ATOM 687 N N . ALA A 1 89 ? -9.434 8.135 11.897 1.00 93.25 89 ALA A N 1
ATOM 688 C CA . ALA A 1 89 ? -9.578 9.491 11.378 1.00 93.25 89 ALA A CA 1
ATOM 689 C C . ALA A 1 89 ? -10.423 10.378 12.307 1.00 93.25 89 ALA A C 1
ATOM 691 O O . ALA A 1 89 ? -10.050 11.520 12.572 1.00 93.25 89 ALA A O 1
ATOM 692 N N . GLU A 1 90 ? -11.518 9.855 12.862 1.00 92.56 90 GLU A N 1
ATOM 693 C CA . GLU A 1 90 ? -12.322 10.586 13.852 1.00 92.56 90 GLU A CA 1
ATOM 694 C C . GLU A 1 90 ? -11.557 10.805 15.169 1.00 92.56 90 GLU A C 1
ATOM 696 O O . GLU A 1 90 ? -11.577 11.903 15.730 1.00 92.56 90 GLU A O 1
ATOM 701 N N . MET A 1 91 ? -10.774 9.819 15.622 1.00 93.81 91 MET A N 1
ATOM 702 C CA . MET A 1 91 ? -9.911 9.987 16.796 1.00 93.81 91 MET A CA 1
ATOM 703 C C . MET A 1 91 ? -8.840 11.061 16.581 1.00 93.81 91 MET A C 1
ATOM 705 O O . MET A 1 91 ? -8.562 11.833 17.497 1.00 93.81 91 MET A O 1
ATOM 709 N N . VAL A 1 92 ? -8.271 11.171 15.376 1.00 93.38 92 VAL A N 1
ATOM 710 C CA . VAL A 1 92 ? -7.323 12.242 15.031 1.00 93.38 92 VAL A CA 1
ATOM 711 C C . VAL A 1 92 ? -7.976 13.622 15.078 1.00 93.38 92 VAL A C 1
ATOM 713 O O . VAL A 1 92 ? -7.324 14.568 15.511 1.00 93.38 92 VAL A O 1
ATOM 716 N N . LYS A 1 93 ? -9.250 13.770 14.702 1.00 90.81 93 LYS A N 1
ATOM 717 C CA . LYS A 1 93 ? -9.949 15.062 14.823 1.00 90.81 93 LYS A CA 1
ATOM 718 C C . LYS A 1 93 ? -10.093 15.498 16.282 1.00 90.81 93 LYS A C 1
ATOM 720 O O . LYS A 1 93 ? -9.870 16.667 16.582 1.00 90.81 93 LYS A O 1
ATOM 725 N N . LYS A 1 94 ? -10.402 14.559 17.186 1.00 90.69 94 LYS A N 1
ATOM 726 C CA . LYS A 1 94 ? -10.576 14.836 18.624 1.00 90.69 94 LYS A CA 1
ATOM 727 C C . LYS A 1 94 ? -9.245 15.024 19.359 1.00 90.69 94 LYS A C 1
ATOM 729 O O . LYS A 1 94 ? -9.068 16.006 20.071 1.00 90.69 94 LYS A O 1
ATOM 734 N N . PHE A 1 95 ? -8.302 14.099 19.188 1.00 90.19 95 PHE A N 1
ATOM 735 C CA . PHE A 1 95 ? -7.053 14.055 19.965 1.00 90.19 95 PHE A CA 1
ATOM 736 C C . PHE A 1 95 ? -5.860 14.726 19.278 1.00 90.19 95 PHE A C 1
ATOM 738 O O . PHE A 1 95 ? -4.832 14.925 19.921 1.00 90.19 95 PHE A O 1
ATOM 745 N N . LYS A 1 96 ? -6.008 15.110 18.003 1.00 89.31 96 LYS A N 1
ATOM 746 C CA . LYS A 1 96 ? -4.954 15.645 17.130 1.00 89.31 96 LYS A CA 1
ATOM 747 C C . LYS A 1 96 ? -3.805 14.653 16.915 1.00 89.31 96 LYS A C 1
ATOM 749 O O . LYS A 1 96 ? -3.557 13.726 17.684 1.00 89.31 96 LYS A O 1
ATOM 754 N N . LEU A 1 97 ? -3.084 14.828 15.811 1.00 86.88 97 LEU A N 1
ATOM 755 C CA . LEU A 1 97 ? -1.842 14.090 15.591 1.00 86.88 97 LEU A CA 1
ATOM 756 C C . LEU A 1 97 ? -0.714 14.719 16.413 1.00 86.88 97 LEU A C 1
ATOM 758 O O . LEU A 1 97 ? -0.602 15.948 16.428 1.00 86.88 97 LEU A O 1
ATOM 762 N N . PRO A 1 98 ? 0.169 13.905 17.019 1.00 88.06 98 PRO A N 1
ATOM 763 C CA . PRO A 1 98 ? 1.423 14.398 17.573 1.00 88.06 98 PRO A CA 1
ATOM 764 C C . PRO A 1 98 ? 2.191 15.210 16.529 1.00 88.06 98 PRO A C 1
ATOM 766 O O . PRO A 1 98 ? 2.238 14.833 15.351 1.00 88.06 98 PRO A O 1
ATOM 769 N N . TRP A 1 99 ? 2.810 16.310 16.953 1.00 86.62 99 TRP A N 1
ATOM 770 C CA . TRP A 1 99 ? 3.450 17.257 16.038 1.00 86.62 99 TRP A CA 1
ATOM 771 C C . TRP A 1 99 ? 4.556 16.605 15.193 1.00 86.62 99 TRP A C 1
ATOM 773 O O . TRP A 1 99 ? 4.682 16.925 14.014 1.00 86.62 99 TRP A O 1
ATOM 783 N N . GLN A 1 100 ? 5.284 15.623 15.741 1.00 86.00 100 GLN A N 1
ATOM 784 C CA . GLN A 1 100 ? 6.328 14.880 15.026 1.00 86.00 100 GLN A CA 1
ATOM 785 C C . GLN A 1 100 ? 5.746 14.099 13.843 1.00 86.00 100 GLN A C 1
ATOM 787 O O . GLN A 1 100 ? 6.306 14.102 12.750 1.00 86.00 100 GLN A O 1
ATOM 792 N N . LYS A 1 101 ? 4.588 13.453 14.046 1.00 85.88 101 LYS A N 1
ATOM 793 C CA . LYS A 1 101 ? 3.878 12.737 12.977 1.00 85.88 101 LYS A CA 1
ATOM 794 C C . LYS A 1 101 ? 3.332 13.708 11.942 1.00 85.88 101 LYS A C 1
ATOM 796 O O . LYS A 1 101 ? 3.411 13.423 10.756 1.00 85.88 101 LYS A O 1
ATOM 801 N N . ARG A 1 102 ? 2.813 14.859 12.379 1.00 87.00 102 ARG A N 1
ATOM 802 C CA . ARG A 1 102 ? 2.332 15.906 11.470 1.00 87.00 102 ARG A CA 1
ATOM 803 C C . ARG A 1 102 ? 3.455 16.420 10.569 1.00 87.00 102 ARG A C 1
ATOM 805 O O . ARG A 1 102 ? 3.244 16.527 9.367 1.00 87.00 102 ARG A O 1
ATOM 812 N N . LEU A 1 103 ? 4.638 16.676 11.130 1.00 86.38 103 LEU A N 1
ATOM 813 C CA . LEU A 1 103 ? 5.816 17.085 10.366 1.00 86.38 103 LEU A CA 1
ATOM 814 C C . LEU A 1 103 ? 6.257 15.990 9.387 1.00 86.38 103 LEU A C 1
ATOM 816 O O . LEU A 1 103 ? 6.421 16.264 8.202 1.00 86.38 103 LEU A O 1
ATOM 820 N N . LEU A 1 104 ? 6.380 14.743 9.855 1.00 86.19 104 LEU A N 1
ATOM 821 C CA . LEU A 1 104 ? 6.751 13.607 9.008 1.00 86.19 104 LEU A CA 1
ATOM 822 C C . LEU A 1 104 ? 5.767 13.406 7.849 1.00 86.19 104 LEU A C 1
ATOM 824 O O . LEU A 1 104 ? 6.183 13.182 6.718 1.00 86.19 104 LEU A O 1
ATOM 828 N N . PHE A 1 105 ? 4.464 13.482 8.113 1.00 88.75 105 PHE A N 1
ATOM 829 C CA . PHE A 1 105 ? 3.455 13.323 7.071 1.00 88.75 105 PHE A CA 1
ATOM 830 C C . PHE A 1 105 ? 3.464 14.493 6.104 1.00 88.75 105 PHE A C 1
ATOM 832 O O . PHE A 1 105 ? 3.430 14.238 4.911 1.00 88.75 105 PHE A O 1
ATOM 839 N N . SER A 1 106 ? 3.618 15.728 6.594 1.00 85.06 106 SER A N 1
ATOM 840 C CA . SER A 1 106 ? 3.795 16.907 5.740 1.00 85.06 106 SER A CA 1
ATOM 841 C C . SER A 1 106 ? 5.008 16.771 4.820 1.00 85.06 106 SER A C 1
ATOM 843 O O . SER A 1 106 ? 4.946 17.195 3.668 1.00 85.06 106 SER A O 1
ATOM 845 N N . LEU A 1 107 ? 6.097 16.176 5.318 1.00 85.88 107 LEU A N 1
ATOM 846 C CA . LEU A 1 107 ? 7.277 15.874 4.521 1.00 85.88 107 LEU A CA 1
ATOM 847 C C . LEU A 1 107 ? 6.956 14.809 3.466 1.00 85.88 107 LEU A C 1
ATOM 849 O O . LEU A 1 107 ? 7.181 15.053 2.291 1.00 85.88 107 LEU A O 1
ATOM 853 N N . LEU A 1 108 ? 6.370 13.672 3.854 1.00 84.69 108 LEU A N 1
ATOM 854 C CA . LEU A 1 108 ? 6.013 12.577 2.936 1.00 84.69 108 LEU A CA 1
ATOM 855 C C . LEU A 1 108 ? 4.967 12.961 1.876 1.00 84.69 108 LEU A C 1
ATOM 857 O O . LEU A 1 108 ? 4.920 12.343 0.809 1.00 84.69 108 LEU A O 1
ATOM 861 N N . SER A 1 109 ? 4.124 13.951 2.164 1.00 84.56 109 SER A N 1
ATOM 862 C CA . SER A 1 109 ? 3.167 14.519 1.213 1.00 84.56 109 SER A CA 1
ATOM 863 C C . SER A 1 109 ? 3.736 15.671 0.380 1.00 84.56 109 SER A C 1
ATOM 865 O O . SER A 1 109 ? 3.071 16.161 -0.527 1.00 84.56 109 SER A O 1
ATOM 867 N N . GLY A 1 110 ? 4.952 16.132 0.679 1.00 81.69 110 GLY A N 1
ATOM 868 C CA . GLY A 1 110 ? 5.577 17.262 0.005 1.00 81.69 110 GLY A CA 1
ATOM 869 C C . GLY A 1 110 ? 6.297 16.852 -1.277 1.00 81.69 110 GLY A C 1
ATOM 870 O O . GLY A 1 110 ? 7.304 16.152 -1.219 1.00 81.69 110 GLY A O 1
ATOM 871 N N . GLU A 1 111 ? 5.833 17.361 -2.420 1.00 76.69 111 GLU A N 1
ATOM 872 C CA . GLU A 1 111 ? 6.401 17.065 -3.748 1.00 76.69 111 GLU A CA 1
ATOM 873 C C . GLU A 1 111 ? 7.859 17.519 -3.885 1.00 76.69 111 GLU A C 1
ATOM 875 O O . GLU A 1 111 ? 8.694 16.790 -4.406 1.00 76.69 111 GLU A O 1
ATOM 880 N N . ARG A 1 112 ? 8.188 18.704 -3.356 1.00 75.00 112 ARG A N 1
ATOM 881 C CA . ARG A 1 112 ? 9.548 19.276 -3.410 1.00 75.00 112 ARG A CA 1
ATOM 882 C C . ARG A 1 112 ? 10.329 19.109 -2.112 1.00 75.00 112 ARG A C 1
ATOM 884 O O . ARG A 1 112 ? 11.551 19.001 -2.132 1.00 75.00 112 ARG A O 1
ATOM 891 N N . LEU A 1 113 ? 9.625 19.068 -0.980 1.00 76.44 113 LEU A N 1
ATOM 892 C CA . LEU A 1 113 ? 10.250 18.993 0.339 1.00 76.44 113 LEU A CA 1
ATOM 893 C C . LEU A 1 113 ? 10.890 17.623 0.574 1.00 76.44 113 LEU A C 1
ATOM 895 O O . LEU A 1 113 ? 12.030 17.567 1.027 1.00 76.44 113 LEU A O 1
ATOM 899 N N . LEU A 1 114 ? 10.204 16.523 0.240 1.00 79.50 114 LEU A N 1
ATOM 900 C CA . LEU A 1 114 ? 10.757 15.186 0.462 1.00 79.50 114 LEU A CA 1
ATOM 901 C C . LEU A 1 114 ? 12.054 14.950 -0.326 1.00 79.50 114 LEU A C 1
ATOM 903 O O . LEU A 1 114 ? 13.038 14.575 0.313 1.00 79.50 114 LEU A O 1
ATOM 907 N N . PRO A 1 115 ? 12.123 15.199 -1.653 1.00 78.62 115 PRO A N 1
ATOM 908 C CA . PRO A 1 115 ? 13.377 15.063 -2.390 1.00 78.62 115 PRO A CA 1
ATOM 909 C C . PRO A 1 115 ? 14.501 15.918 -1.803 1.00 78.62 115 PRO A C 1
ATOM 911 O O . PRO A 1 115 ? 15.588 15.397 -1.563 1.00 78.62 115 PRO A O 1
ATOM 914 N N . PHE A 1 116 ? 14.217 17.187 -1.488 1.00 79.31 116 PHE A N 1
ATOM 915 C CA . PHE A 1 116 ? 15.202 18.121 -0.945 1.00 79.31 116 PHE A CA 1
ATOM 916 C C . PHE A 1 116 ? 15.816 17.624 0.372 1.00 79.31 116 PHE A C 1
ATOM 918 O O . PHE A 1 116 ? 17.035 17.482 0.485 1.00 79.31 116 PHE A O 1
ATOM 925 N N . PHE A 1 117 ? 14.979 17.294 1.362 1.00 80.25 117 PHE A N 1
ATOM 926 C CA . PHE A 1 117 ? 15.467 16.844 2.667 1.00 80.25 117 PHE A CA 1
ATOM 927 C C . PHE A 1 117 ? 16.149 15.474 2.600 1.00 80.25 117 PHE A C 1
ATOM 929 O O . PHE A 1 117 ? 17.136 15.255 3.301 1.00 80.25 117 PHE A O 1
ATOM 936 N N . MET A 1 118 ? 15.662 14.557 1.759 1.00 81.19 118 MET A N 1
ATOM 937 C CA . MET A 1 118 ? 16.256 13.223 1.637 1.00 81.19 118 MET A CA 1
ATOM 938 C C . MET A 1 118 ? 17.600 13.255 0.903 1.00 81.19 118 MET A C 1
ATOM 940 O O . MET A 1 118 ? 18.513 12.543 1.307 1.00 81.19 118 MET A O 1
ATOM 944 N N . GLN A 1 119 ? 17.768 14.102 -0.118 1.00 78.19 119 GLN A N 1
ATOM 945 C CA . GLN A 1 119 ? 19.043 14.265 -0.829 1.00 78.19 119 GLN A CA 1
ATOM 946 C C . GLN A 1 119 ? 20.109 14.917 0.064 1.00 78.19 119 GLN A C 1
ATOM 948 O O . GLN A 1 119 ? 21.259 14.465 0.116 1.00 78.19 119 GLN A O 1
ATOM 953 N N . TRP A 1 120 ? 19.713 15.933 0.836 1.00 79.12 120 TRP A N 1
ATOM 954 C CA . TRP A 1 120 ? 20.588 16.561 1.824 1.00 79.12 120 TRP A CA 1
ATOM 955 C C . TRP A 1 120 ? 20.957 15.583 2.951 1.00 79.12 120 TRP A C 1
ATOM 957 O O . TRP A 1 120 ? 22.133 15.415 3.283 1.00 79.12 120 TRP A O 1
ATOM 967 N N . GLY A 1 121 ? 19.971 14.843 3.467 1.00 76.94 121 GLY A N 1
ATOM 968 C CA . GLY A 1 121 ? 20.170 13.781 4.453 1.00 76.94 121 GLY A CA 1
ATOM 969 C C . GLY A 1 121 ? 21.048 12.630 3.945 1.00 76.94 121 GLY A C 1
ATOM 970 O O . GLY A 1 121 ? 21.875 12.119 4.692 1.00 76.94 121 GLY A O 1
ATOM 971 N N . GLY A 1 122 ? 20.942 12.242 2.674 1.00 76.56 122 GLY A N 1
ATOM 972 C CA . GLY A 1 122 ? 21.803 11.224 2.065 1.00 76.56 122 GLY A CA 1
ATOM 973 C C . GLY A 1 122 ? 23.261 11.657 1.936 1.00 76.56 122 GLY A C 1
ATOM 974 O O . GLY A 1 122 ? 24.173 10.846 2.117 1.00 76.56 122 GLY A O 1
ATOM 975 N N . SER A 1 123 ? 23.490 12.945 1.680 1.00 73.12 123 SER A N 1
ATOM 976 C CA . SER A 1 123 ? 24.834 13.501 1.500 1.00 73.12 123 SER A CA 1
ATOM 977 C C . SER A 1 123 ? 25.527 13.805 2.833 1.00 73.12 123 SER A C 1
ATOM 979 O O . SER A 1 123 ? 26.685 13.441 3.017 1.00 73.12 123 SER A O 1
ATOM 981 N N . MET A 1 124 ? 24.818 14.423 3.784 1.00 68.56 124 MET A N 1
ATOM 982 C CA . MET A 1 124 ? 25.377 14.855 5.075 1.00 68.56 124 MET A CA 1
ATOM 983 C C . MET A 1 124 ? 24.986 13.944 6.245 1.00 68.56 124 MET A C 1
ATOM 985 O O . MET A 1 124 ? 25.789 13.678 7.140 1.00 68.56 124 MET A O 1
ATOM 989 N N . GLY A 1 125 ? 23.761 13.424 6.241 1.00 66.62 125 GLY A N 1
ATOM 990 C CA . GLY A 1 125 ? 23.212 12.606 7.325 1.00 66.62 125 GLY A CA 1
ATOM 991 C C . GLY A 1 125 ? 23.855 11.225 7.446 1.00 66.62 125 GLY A C 1
ATOM 992 O O . GLY A 1 125 ? 23.963 10.720 8.556 1.00 66.62 125 GLY A O 1
ATOM 993 N N . ASN A 1 126 ? 24.365 10.638 6.357 1.00 68.50 126 ASN A N 1
ATOM 994 C CA . ASN A 1 126 ? 25.135 9.388 6.425 1.00 68.50 126 ASN A CA 1
ATOM 995 C C . ASN A 1 126 ? 26.482 9.556 7.154 1.00 68.50 126 ASN A C 1
ATOM 997 O O . ASN A 1 126 ? 26.905 8.646 7.865 1.00 68.50 126 ASN A O 1
ATOM 1001 N N . LEU A 1 127 ? 27.132 10.718 7.018 1.00 66.06 127 LEU A N 1
ATOM 1002 C CA . LEU A 1 127 ? 28.361 11.040 7.748 1.00 66.06 127 LEU A CA 1
ATOM 1003 C C . LEU A 1 127 ? 28.066 11.243 9.240 1.00 66.06 127 LEU A C 1
ATOM 1005 O O . LEU A 1 127 ? 28.726 10.650 10.090 1.00 66.06 127 LEU A O 1
ATOM 1009 N N . LEU A 1 128 ? 27.017 12.009 9.553 1.00 62.72 128 LEU A N 1
ATOM 1010 C CA . LEU A 1 128 ? 26.557 12.223 10.928 1.00 62.72 128 LEU A CA 1
ATOM 1011 C C . LEU A 1 128 ? 26.045 10.929 11.586 1.00 62.72 128 LEU A C 1
ATOM 1013 O O . LEU A 1 128 ? 26.247 10.739 12.781 1.00 62.72 128 LEU A O 1
ATOM 1017 N N . MET A 1 129 ? 25.449 10.006 10.820 1.00 59.94 129 MET A N 1
ATOM 1018 C CA . MET A 1 129 ? 25.075 8.666 11.293 1.00 59.94 129 MET A CA 1
ATOM 1019 C C . MET A 1 129 ? 26.281 7.835 11.727 1.00 59.94 129 MET A C 1
ATOM 1021 O O . MET A 1 129 ? 26.180 7.106 12.711 1.00 59.94 129 MET A O 1
ATOM 1025 N N . GLY A 1 130 ? 27.418 7.961 11.037 1.00 61.69 130 GLY A N 1
ATOM 1026 C CA . GLY A 1 130 ? 28.663 7.293 11.424 1.00 61.69 130 GLY A CA 1
ATOM 1027 C C . GLY A 1 130 ? 29.294 7.852 12.703 1.00 61.69 130 GLY A C 1
ATOM 1028 O O . GLY A 1 130 ? 30.043 7.144 13.366 1.00 61.69 130 GLY A O 1
ATOM 1029 N N . LEU A 1 131 ? 28.967 9.097 13.061 1.00 61.53 131 LEU A N 1
ATOM 1030 C CA . LEU A 1 131 ? 29.488 9.808 14.234 1.00 61.53 131 LEU A CA 1
ATOM 1031 C C . LEU A 1 131 ? 28.506 9.828 15.415 1.00 61.53 131 LEU A C 1
ATOM 1033 O O . LEU A 1 131 ? 28.804 10.404 16.461 1.00 61.53 131 LEU A O 1
ATOM 1037 N N . ALA A 1 132 ? 27.320 9.236 15.256 1.00 60.84 132 ALA A N 1
ATOM 1038 C CA . ALA A 1 132 ? 26.282 9.297 16.269 1.00 60.84 132 ALA A CA 1
ATOM 1039 C C . ALA A 1 132 ? 26.686 8.493 17.518 1.00 60.84 132 ALA A C 1
ATOM 1041 O O . ALA A 1 132 ? 26.990 7.300 17.403 1.00 60.84 132 ALA A O 1
ATOM 1042 N N . PRO A 1 133 ? 26.659 9.102 18.719 1.00 57.12 133 PRO A N 1
ATOM 1043 C CA . PRO A 1 133 ? 27.010 8.405 19.946 1.00 57.12 133 PRO A CA 1
ATOM 1044 C C . PRO A 1 133 ? 26.070 7.215 20.176 1.00 57.12 133 PRO A C 1
ATOM 1046 O O . PRO A 1 133 ? 24.853 7.294 19.968 1.00 57.12 133 PRO A O 1
ATOM 1049 N N . GLY A 1 134 ? 26.646 6.091 20.607 1.00 56.84 134 GLY A N 1
ATOM 1050 C CA . GLY A 1 134 ? 25.891 4.886 20.932 1.00 56.84 134 GLY A CA 1
ATOM 1051 C C . GLY A 1 134 ? 24.812 5.188 21.975 1.00 56.84 134 GLY A C 1
ATOM 1052 O O . GLY A 1 134 ? 25.111 5.693 23.050 1.00 56.84 134 GLY A O 1
ATOM 1053 N N . GLY A 1 135 ? 23.548 4.895 21.651 1.00 64.19 135 GLY A N 1
ATOM 1054 C CA . GLY A 1 135 ? 22.416 5.047 22.577 1.00 64.19 135 GLY A CA 1
ATOM 1055 C C . GLY A 1 135 ? 21.255 5.898 22.062 1.00 64.19 135 GLY A C 1
ATOM 1056 O O . GLY A 1 135 ? 20.147 5.772 22.587 1.00 64.19 135 GLY A O 1
ATOM 1057 N N . VAL A 1 136 ? 21.447 6.697 21.005 1.00 72.00 136 VAL A N 1
ATOM 1058 C CA . VAL A 1 136 ? 20.347 7.459 20.389 1.00 72.00 136 VAL A CA 1
ATOM 1059 C C . VAL A 1 136 ? 19.349 6.494 19.737 1.00 72.00 136 VAL A C 1
ATOM 1061 O O . VAL A 1 136 ? 19.732 5.582 19.001 1.00 72.00 136 VAL A O 1
ATOM 1064 N N . LYS A 1 137 ? 18.054 6.675 20.015 1.00 75.56 137 LYS A N 1
ATOM 1065 C CA . LYS A 1 137 ? 16.953 5.888 19.440 1.00 75.56 137 LYS A CA 1
ATOM 1066 C C . LYS A 1 137 ? 15.977 6.810 18.719 1.00 75.56 137 LYS A C 1
ATOM 1068 O O . LYS A 1 137 ? 15.661 7.887 19.214 1.00 75.56 137 LYS A O 1
ATOM 1073 N N . VAL A 1 138 ? 15.453 6.357 17.584 1.00 70.50 138 VAL A N 1
ATOM 1074 C CA . VAL A 1 138 ? 14.314 6.979 16.898 1.00 70.50 138 VAL A CA 1
ATOM 1075 C C . VAL A 1 138 ? 13.104 6.081 17.127 1.00 70.50 138 VAL A C 1
ATOM 1077 O O . VAL A 1 138 ? 12.998 4.985 16.574 1.00 70.50 138 VAL A O 1
ATOM 1080 N N . GLY A 1 139 ? 12.216 6.514 18.025 1.00 75.00 139 GLY A N 1
ATOM 1081 C CA . GLY A 1 139 ? 11.161 5.654 18.556 1.00 75.00 139 GLY A CA 1
ATOM 1082 C C . GLY A 1 139 ? 11.763 4.476 19.328 1.00 75.00 139 GLY A C 1
ATOM 1083 O O . GLY A 1 139 ? 12.465 4.670 20.316 1.00 75.00 139 GLY A O 1
ATOM 1084 N N . THR A 1 140 ? 11.506 3.252 18.870 1.00 74.06 140 THR A N 1
ATOM 1085 C CA . THR A 1 140 ? 12.064 2.022 19.460 1.00 74.06 140 THR A CA 1
ATOM 1086 C C . THR A 1 140 ? 13.325 1.525 18.750 1.00 74.06 140 THR A C 1
ATOM 1088 O O . THR A 1 140 ? 13.950 0.573 19.218 1.00 74.06 140 THR A O 1
ATOM 1091 N N . ILE A 1 141 ? 13.718 2.154 17.637 1.00 78.00 141 ILE A N 1
ATOM 1092 C CA . ILE A 1 141 ? 14.806 1.683 16.778 1.00 78.00 141 ILE A CA 1
ATOM 1093 C C . ILE A 1 141 ? 16.106 2.390 17.182 1.00 78.00 141 ILE A C 1
ATOM 1095 O O . ILE A 1 141 ? 16.151 3.623 17.176 1.00 78.00 141 ILE A O 1
ATOM 1099 N N . PRO A 1 142 ? 17.179 1.651 17.525 1.00 80.31 142 PRO A N 1
ATOM 1100 C CA . PRO A 1 142 ? 18.503 2.240 17.696 1.00 80.31 142 PRO A CA 1
ATOM 1101 C C . PRO A 1 142 ? 18.934 2.968 16.423 1.00 80.31 142 PRO A C 1
ATOM 1103 O O . PRO A 1 142 ? 18.816 2.409 15.336 1.00 80.31 142 PRO A O 1
ATOM 1106 N N . PHE A 1 143 ? 19.468 4.179 16.552 1.00 76.69 143 PHE A N 1
ATOM 1107 C CA . PHE A 1 143 ? 19.838 5.023 15.414 1.00 76.69 143 PHE A CA 1
ATOM 1108 C C . PHE A 1 143 ? 20.808 4.321 14.449 1.00 76.69 143 PHE A C 1
ATOM 1110 O O . PHE A 1 143 ? 20.632 4.393 13.239 1.00 76.69 143 PHE A O 1
ATOM 1117 N N . ALA A 1 144 ? 21.739 3.520 14.978 1.00 73.44 144 ALA A N 1
ATOM 1118 C CA . ALA A 1 144 ? 22.683 2.720 14.191 1.00 73.44 144 ALA A CA 1
ATOM 1119 C C . ALA A 1 144 ? 22.035 1.609 13.334 1.00 73.44 144 ALA A C 1
ATOM 1121 O O . ALA A 1 144 ? 22.679 1.073 12.438 1.00 73.44 144 ALA A O 1
ATOM 1122 N N . LYS A 1 145 ? 20.781 1.229 13.620 1.00 79.88 145 LYS 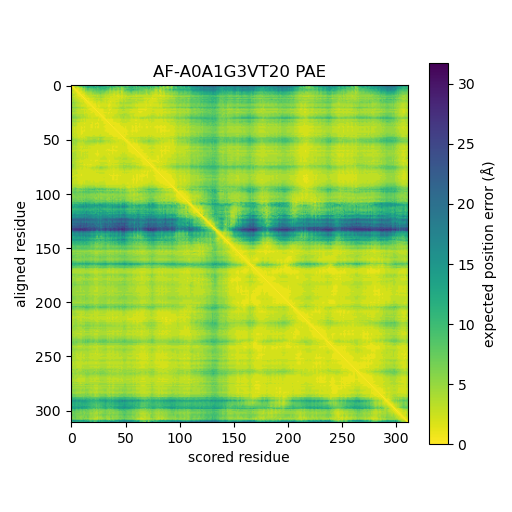A N 1
ATOM 1123 C CA . LYS A 1 145 ? 20.014 0.229 12.856 1.00 79.88 145 LYS A CA 1
ATOM 1124 C C . LYS A 1 145 ? 19.059 0.858 11.840 1.00 79.88 145 LYS A C 1
ATOM 1126 O O . LYS A 1 145 ? 18.311 0.128 11.191 1.00 79.88 145 LYS A O 1
ATOM 1131 N N . LEU A 1 146 ? 19.034 2.186 11.722 1.00 78.31 146 LEU A N 1
ATOM 1132 C CA . LEU A 1 146 ? 18.258 2.833 10.673 1.00 78.31 146 LEU A CA 1
ATOM 1133 C C . LEU A 1 146 ? 18.880 2.538 9.303 1.00 78.31 146 LEU A C 1
ATOM 1135 O O . LEU A 1 146 ? 20.107 2.464 9.186 1.00 78.31 146 LEU A O 1
ATOM 1139 N N . PRO A 1 147 ? 18.052 2.357 8.263 1.00 80.88 147 PRO A N 1
ATOM 1140 C CA . PRO A 1 147 ? 18.563 2.201 6.915 1.00 80.88 147 PRO A CA 1
ATOM 1141 C C . PRO A 1 147 ? 19.322 3.461 6.500 1.00 80.88 147 PRO A C 1
ATOM 1143 O O . PRO A 1 147 ? 18.916 4.584 6.811 1.00 80.88 147 PRO A O 1
ATOM 1146 N N . ARG A 1 148 ? 20.426 3.259 5.781 1.00 84.00 148 ARG A N 1
ATOM 1147 C CA . ARG A 1 148 ? 21.176 4.362 5.186 1.00 84.00 148 ARG A CA 1
ATOM 1148 C C . ARG A 1 148 ? 20.338 5.006 4.090 1.00 84.00 148 ARG A C 1
ATOM 1150 O O . ARG A 1 148 ? 19.595 4.330 3.385 1.00 84.00 148 ARG A O 1
ATOM 1157 N N . LEU A 1 149 ? 20.472 6.318 3.965 1.00 87.12 149 LEU A N 1
ATOM 1158 C CA . LEU A 1 149 ? 19.839 7.065 2.887 1.00 87.12 149 LEU A CA 1
ATOM 1159 C C . LEU A 1 149 ? 20.693 6.938 1.620 1.00 87.12 149 LEU A C 1
ATOM 1161 O O . LEU A 1 149 ? 21.922 6.999 1.694 1.00 87.12 149 LEU A O 1
ATOM 1165 N N . ASN A 1 150 ? 20.064 6.827 0.455 1.00 87.75 150 ASN A N 1
ATOM 1166 C CA . ASN A 1 150 ? 20.763 6.904 -0.824 1.00 87.75 150 ASN A CA 1
ATOM 1167 C C . ASN A 1 150 ? 21.372 8.307 -0.985 1.00 87.75 150 ASN A C 1
ATOM 1169 O O . ASN A 1 150 ? 20.732 9.308 -0.659 1.00 87.75 150 ASN A O 1
ATOM 1173 N N . LYS A 1 151 ? 22.597 8.409 -1.522 1.00 85.44 151 LYS A N 1
ATOM 1174 C CA . LYS A 1 151 ? 23.241 9.718 -1.775 1.00 85.44 151 LYS A CA 1
ATOM 1175 C C . LYS A 1 151 ? 22.436 10.566 -2.763 1.00 85.44 151 LYS A C 1
ATOM 1177 O O . LYS A 1 151 ? 22.329 11.777 -2.602 1.00 85.44 151 LYS A O 1
ATOM 1182 N N . LYS A 1 152 ? 21.880 9.912 -3.784 1.00 88.81 152 LYS A N 1
ATOM 1183 C CA . LYS A 1 152 ? 20.916 10.480 -4.729 1.00 88.81 152 LYS A CA 1
ATOM 1184 C C . LYS A 1 152 ? 19.679 9.587 -4.753 1.00 88.81 152 LYS A C 1
ATOM 1186 O O . LYS A 1 152 ? 19.841 8.376 -4.631 1.00 88.81 152 LYS A O 1
ATOM 1191 N N . PRO A 1 153 ? 18.466 10.118 -4.929 1.00 92.06 153 PRO A N 1
ATOM 1192 C CA . PRO A 1 153 ? 17.284 9.285 -5.131 1.00 92.06 153 PRO A CA 1
ATOM 1193 C C . PRO A 1 153 ? 17.471 8.325 -6.315 1.00 92.06 153 PRO A C 1
ATOM 1195 O O . PRO A 1 153 ? 17.983 8.737 -7.350 1.00 92.06 153 PRO A O 1
ATOM 1198 N N . PHE A 1 154 ? 17.057 7.062 -6.189 1.00 94.56 154 PHE A N 1
ATOM 1199 C CA . PHE A 1 154 ? 17.255 6.027 -7.215 1.00 94.56 154 PHE A CA 1
ATOM 1200 C C . PHE A 1 154 ? 16.727 6.450 -8.590 1.00 94.56 154 PHE A C 1
ATOM 1202 O O . PHE A 1 154 ? 17.390 6.214 -9.595 1.00 94.56 154 PHE A O 1
ATOM 1209 N N . ARG A 1 155 ? 15.574 7.127 -8.641 1.00 94.25 155 ARG A N 1
ATOM 1210 C CA . ARG A 1 155 ? 14.989 7.596 -9.904 1.00 94.25 155 ARG A CA 1
ATOM 1211 C C . ARG A 1 155 ? 15.866 8.608 -10.649 1.00 94.25 155 ARG A C 1
ATOM 1213 O O . ARG A 1 155 ? 15.840 8.609 -11.869 1.00 94.25 155 ARG A O 1
ATOM 1220 N N . GLU A 1 156 ? 16.708 9.377 -9.956 1.00 93.19 156 GLU A N 1
ATOM 1221 C CA . GLU A 1 156 ? 17.685 10.286 -10.587 1.00 93.19 156 GLU A CA 1
ATOM 1222 C C . GLU A 1 156 ? 18.935 9.556 -11.108 1.00 93.19 156 GLU A C 1
ATOM 1224 O O . GLU A 1 156 ? 19.764 10.141 -11.803 1.00 93.19 156 GLU A O 1
ATOM 1229 N N . GLN A 1 157 ? 19.120 8.287 -10.741 1.00 94.06 157 GLN A N 1
ATOM 1230 C CA . GLN A 1 157 ? 20.294 7.495 -11.113 1.00 94.06 157 GLN A CA 1
ATOM 1231 C C . GLN A 1 157 ? 20.077 6.668 -12.384 1.00 94.06 157 GLN A C 1
ATOM 1233 O O . GLN A 1 157 ? 21.009 6.027 -12.871 1.00 94.06 157 GLN A O 1
ATOM 1238 N N . VAL A 1 158 ? 18.846 6.631 -12.889 1.00 95.50 158 VAL A N 1
ATOM 1239 C CA . VAL A 1 158 ? 18.426 5.830 -14.040 1.00 95.50 158 VAL A CA 1
ATOM 1240 C C . VAL A 1 158 ? 17.615 6.706 -14.996 1.00 95.50 158 VAL A C 1
ATOM 1242 O O . VAL A 1 158 ? 16.996 7.672 -14.552 1.00 95.50 158 VAL A O 1
ATOM 1245 N N . PRO A 1 159 ? 17.612 6.416 -16.309 1.00 95.88 159 PRO A N 1
ATOM 1246 C CA . PRO A 1 159 ? 16.776 7.162 -17.240 1.00 95.88 159 PRO A CA 1
ATOM 1247 C C . PRO A 1 159 ? 15.290 6.935 -16.935 1.00 95.88 159 PRO A C 1
ATOM 1249 O O . PRO A 1 159 ? 14.896 5.866 -16.468 1.00 95.88 159 PRO A O 1
ATOM 1252 N N . GLU A 1 160 ? 14.460 7.932 -17.246 1.00 96.38 160 GLU A N 1
ATOM 1253 C CA . GLU A 1 160 ? 13.001 7.844 -17.094 1.00 96.38 160 GLU A CA 1
ATOM 1254 C C . GLU A 1 160 ? 12.385 6.759 -17.984 1.00 96.38 160 GLU A C 1
ATOM 1256 O O . GLU A 1 160 ? 11.394 6.143 -17.602 1.00 96.38 160 GLU A O 1
ATOM 1261 N N . VAL A 1 161 ? 12.990 6.475 -19.139 1.00 97.38 161 VAL A N 1
ATOM 1262 C CA . VAL A 1 161 ? 12.617 5.337 -19.982 1.00 97.38 161 VAL A CA 1
ATOM 1263 C C . VAL A 1 161 ? 13.822 4.430 -20.149 1.00 97.38 161 VAL A C 1
ATOM 1265 O O . VAL A 1 161 ? 14.889 4.835 -20.609 1.00 97.38 161 VAL A O 1
ATOM 1268 N N . VAL A 1 162 ? 13.635 3.177 -19.767 1.00 97.25 162 VAL A N 1
ATOM 1269 C CA . VAL A 1 162 ? 14.619 2.114 -19.877 1.00 97.25 162 VAL A CA 1
ATOM 1270 C C . VAL A 1 162 ? 14.240 1.242 -21.066 1.00 97.25 162 VAL A C 1
ATOM 1272 O O . VAL A 1 162 ? 13.386 0.364 -20.949 1.00 97.25 162 VAL A O 1
ATOM 1275 N N . THR A 1 163 ? 14.883 1.493 -22.202 1.00 96.69 163 THR A N 1
ATOM 1276 C CA . THR A 1 163 ? 14.617 0.797 -23.465 1.00 96.69 163 THR A CA 1
ATOM 1277 C C . THR A 1 163 ? 15.352 -0.544 -23.560 1.00 96.69 163 THR A C 1
ATOM 1279 O O . THR A 1 163 ? 16.356 -0.792 -22.880 1.00 96.69 163 THR A O 1
ATOM 1282 N N . VAL A 1 164 ? 14.841 -1.423 -24.424 1.00 96.31 164 VAL A N 1
ATOM 1283 C CA . VAL A 1 164 ? 15.414 -2.735 -24.767 1.00 96.31 164 VAL A CA 1
ATOM 1284 C C . VAL A 1 164 ? 15.292 -2.961 -26.278 1.00 96.31 164 VAL A C 1
ATOM 1286 O O . VAL A 1 164 ? 14.403 -2.403 -26.911 1.00 96.31 164 VAL A O 1
ATOM 1289 N N . ALA A 1 165 ? 16.174 -3.768 -26.874 1.00 91.38 165 ALA A N 1
ATOM 1290 C CA . ALA A 1 165 ? 16.247 -3.905 -28.336 1.00 91.38 165 ALA A CA 1
ATOM 1291 C C . ALA A 1 165 ? 15.022 -4.596 -28.971 1.00 91.38 165 ALA A C 1
ATOM 1293 O O . ALA A 1 165 ? 14.660 -4.275 -30.098 1.00 91.38 165 ALA A O 1
ATOM 1294 N N . ALA A 1 166 ? 14.385 -5.534 -28.263 1.00 93.38 166 ALA A N 1
ATOM 1295 C CA . ALA A 1 166 ? 13.215 -6.274 -28.744 1.00 93.38 166 ALA A CA 1
ATOM 1296 C C . ALA A 1 166 ? 12.133 -6.351 -27.649 1.00 93.38 166 ALA A C 1
ATOM 1298 O O . ALA A 1 166 ? 12.014 -7.391 -26.993 1.00 93.38 166 ALA A O 1
ATOM 1299 N N . PRO A 1 167 ? 11.390 -5.253 -27.395 1.00 94.12 167 PRO A N 1
ATOM 1300 C CA . PRO A 1 167 ? 10.433 -5.180 -26.295 1.00 94.12 167 PRO A CA 1
ATOM 1301 C C . PRO A 1 167 ? 9.323 -6.228 -26.420 1.00 94.12 167 PRO A C 1
ATOM 1303 O O . PRO A 1 167 ? 8.635 -6.303 -27.434 1.00 94.12 167 PRO A O 1
ATOM 1306 N N . LYS A 1 168 ? 9.131 -7.024 -25.367 1.00 94.75 168 LYS A N 1
ATOM 1307 C CA . LYS A 1 168 ? 8.026 -7.991 -25.229 1.00 94.75 168 LYS A CA 1
ATOM 1308 C C . LYS A 1 168 ? 6.819 -7.427 -24.478 1.00 94.75 168 LYS A C 1
ATOM 1310 O O . LYS A 1 168 ? 5.794 -8.090 -24.383 1.00 94.75 168 LYS A O 1
ATOM 1315 N N . GLY A 1 169 ? 6.974 -6.242 -23.905 1.00 95.69 169 GLY A N 1
ATOM 1316 C CA . GLY A 1 169 ? 5.967 -5.541 -23.124 1.00 95.69 169 GLY A CA 1
ATOM 1317 C C . GLY A 1 169 ? 6.556 -4.258 -22.553 1.00 95.69 169 GLY A C 1
ATOM 1318 O O . GLY A 1 169 ? 7.781 -4.072 -22.553 1.00 95.69 169 GLY A O 1
ATOM 1319 N N . ARG A 1 170 ? 5.683 -3.382 -22.067 1.00 98.12 170 ARG A N 1
ATOM 1320 C CA . ARG A 1 170 ? 6.042 -2.071 -21.526 1.00 98.12 170 ARG A CA 1
ATOM 1321 C C . ARG A 1 170 ? 5.318 -1.851 -20.209 1.00 98.12 170 ARG A C 1
ATOM 1323 O O . ARG A 1 170 ? 4.096 -1.936 -20.133 1.00 98.12 170 ARG A O 1
ATOM 1330 N N . VAL A 1 171 ? 6.070 -1.567 -19.153 1.00 98.50 171 VAL A N 1
ATOM 1331 C CA . VAL A 1 171 ? 5.525 -1.425 -17.796 1.00 98.50 171 VAL A CA 1
ATOM 1332 C C . VAL A 1 171 ? 5.935 -0.105 -17.166 1.00 98.50 171 VAL A C 1
ATOM 1334 O O . VAL A 1 171 ? 7.013 0.420 -17.431 1.00 98.50 171 VAL A O 1
ATOM 1337 N N . LEU A 1 172 ? 5.092 0.418 -16.281 1.00 98.56 172 LEU A N 1
ATOM 1338 C CA . LEU A 1 172 ? 5.454 1.514 -15.388 1.00 98.56 172 LEU A CA 1
ATOM 1339 C C . LEU A 1 172 ? 5.953 0.922 -14.074 1.00 98.56 172 LEU A C 1
ATOM 1341 O O . LEU A 1 172 ? 5.253 0.115 -13.471 1.00 98.56 172 LEU A O 1
ATOM 1345 N N . TYR A 1 173 ? 7.128 1.326 -13.600 1.00 98.44 173 TYR A N 1
ATOM 1346 C CA . TYR A 1 173 ? 7.629 0.903 -12.294 1.00 98.44 173 TYR A CA 1
ATOM 1347 C C . TYR A 1 173 ? 7.454 2.001 -11.238 1.00 98.44 173 TYR A C 1
ATOM 1349 O O . TYR A 1 173 ? 8.095 3.058 -11.284 1.00 98.44 173 TYR A O 1
ATOM 1357 N N . PHE A 1 174 ? 6.573 1.736 -10.271 1.00 98.06 174 PHE A N 1
ATOM 1358 C CA . PHE A 1 174 ? 6.389 2.571 -9.094 1.00 98.06 174 PHE A CA 1
ATOM 1359 C C . PHE A 1 174 ? 7.380 2.161 -8.002 1.00 98.06 174 PHE A C 1
ATOM 1361 O O . PHE A 1 174 ? 7.226 1.125 -7.357 1.00 98.06 174 PHE A O 1
ATOM 1368 N N . THR A 1 175 ? 8.385 3.003 -7.761 1.00 95.81 175 THR A N 1
ATOM 1369 C CA . THR A 1 175 ? 9.461 2.720 -6.795 1.00 95.81 175 THR A CA 1
ATOM 1370 C C . THR A 1 175 ? 9.036 2.982 -5.348 1.00 95.81 175 THR A C 1
ATOM 1372 O O . THR A 1 175 ? 9.748 2.652 -4.401 1.00 95.81 175 THR A O 1
ATOM 1375 N N . GLY A 1 176 ? 7.924 3.695 -5.146 1.00 94.12 176 GLY A N 1
ATOM 1376 C CA . GLY A 1 176 ? 7.550 4.219 -3.836 1.00 94.12 176 GLY A CA 1
ATOM 1377 C C . GLY A 1 176 ? 8.646 5.090 -3.206 1.00 94.12 176 GLY A C 1
ATOM 1378 O O . GLY A 1 176 ? 9.565 5.572 -3.872 1.00 94.12 176 GLY A O 1
ATOM 1379 N N . CYS A 1 177 ? 8.549 5.317 -1.894 1.00 92.69 177 CYS A N 1
ATOM 1380 C CA . CYS A 1 177 ? 9.541 6.103 -1.157 1.00 92.69 177 CYS A CA 1
ATOM 1381 C C . CYS A 1 177 ? 10.739 5.267 -0.675 1.00 92.69 177 CYS A C 1
ATOM 1383 O O . CYS A 1 177 ? 11.854 5.776 -0.631 1.00 92.69 177 CYS A O 1
ATOM 1385 N N . ALA A 1 178 ? 10.534 3.996 -0.317 1.00 92.62 178 ALA A N 1
ATOM 1386 C CA . ALA A 1 178 ? 11.584 3.167 0.276 1.00 92.62 178 ALA A CA 1
ATOM 1387 C C . ALA A 1 178 ? 12.676 2.808 -0.744 1.00 92.62 178 ALA A C 1
ATOM 1389 O O . ALA A 1 178 ? 13.837 3.146 -0.526 1.00 92.62 178 ALA A O 1
ATOM 1390 N N . THR A 1 179 ? 12.318 2.219 -1.888 1.00 95.44 179 THR A N 1
ATOM 1391 C CA . THR A 1 179 ? 13.284 1.908 -2.955 1.00 95.44 179 THR A CA 1
ATOM 1392 C C . THR A 1 179 ? 13.951 3.176 -3.484 1.00 95.44 179 THR A C 1
ATOM 1394 O O . THR A 1 179 ? 15.161 3.205 -3.692 1.00 95.44 179 THR A O 1
ATOM 1397 N N . ASN A 1 180 ? 13.192 4.273 -3.611 1.00 94.69 180 ASN A N 1
ATOM 1398 C CA . ASN A 1 180 ? 13.740 5.529 -4.111 1.00 94.69 180 ASN A CA 1
ATOM 1399 C C . ASN A 1 180 ? 14.818 6.139 -3.201 1.00 94.69 180 ASN A C 1
ATOM 1401 O O . ASN A 1 180 ? 15.824 6.637 -3.701 1.00 94.69 180 ASN A O 1
ATOM 1405 N N . TYR A 1 181 ? 14.622 6.123 -1.881 1.00 92.12 181 TYR A N 1
ATOM 1406 C CA . TYR A 1 181 ? 15.487 6.866 -0.958 1.00 92.12 181 TYR A CA 1
ATOM 1407 C C . TYR A 1 181 ? 16.359 6.015 -0.028 1.00 92.12 181 TYR A C 1
ATOM 1409 O O . TYR A 1 181 ? 17.267 6.575 0.579 1.00 92.12 181 TYR A O 1
ATOM 1417 N N . LEU A 1 182 ? 16.091 4.716 0.129 1.00 90.88 182 LEU A N 1
ATOM 1418 C CA .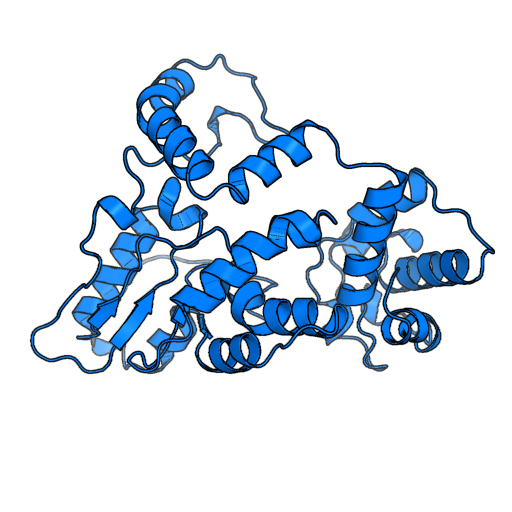 LEU A 1 182 ? 16.757 3.855 1.122 1.00 90.88 182 LEU A CA 1
ATOM 1419 C C . LEU A 1 182 ? 17.357 2.580 0.526 1.00 90.88 182 LEU A C 1
ATOM 1421 O O . LEU A 1 182 ? 18.388 2.108 0.992 1.00 90.88 182 LEU A O 1
ATOM 1425 N N . TYR A 1 183 ? 16.676 1.984 -0.453 1.00 93.88 183 TYR A N 1
ATOM 1426 C CA . TYR A 1 183 ? 16.989 0.643 -0.948 1.00 93.88 183 TYR A CA 1
ATOM 1427 C C . TYR A 1 183 ? 17.162 0.647 -2.468 1.00 93.88 183 TYR A C 1
ATOM 1429 O O . TYR A 1 183 ? 16.461 -0.074 -3.176 1.00 93.88 183 TYR A O 1
ATOM 1437 N N . GLU A 1 184 ? 18.085 1.467 -2.984 1.00 94.69 184 GLU A N 1
ATOM 1438 C CA . GLU A 1 184 ? 18.309 1.569 -4.438 1.00 94.69 184 GLU A CA 1
ATOM 1439 C C . GLU A 1 184 ? 18.652 0.224 -5.097 1.00 94.69 184 GLU A C 1
ATOM 1441 O O . GLU A 1 184 ? 18.278 -0.003 -6.246 1.00 94.69 184 GLU A O 1
ATOM 1446 N N . ASP A 1 185 ? 19.287 -0.697 -4.367 1.00 96.12 185 ASP A N 1
ATOM 1447 C CA . ASP A 1 185 ? 19.639 -2.030 -4.865 1.00 96.12 185 ASP A CA 1
ATOM 1448 C C . ASP A 1 185 ? 18.414 -2.862 -5.267 1.00 96.12 185 ASP A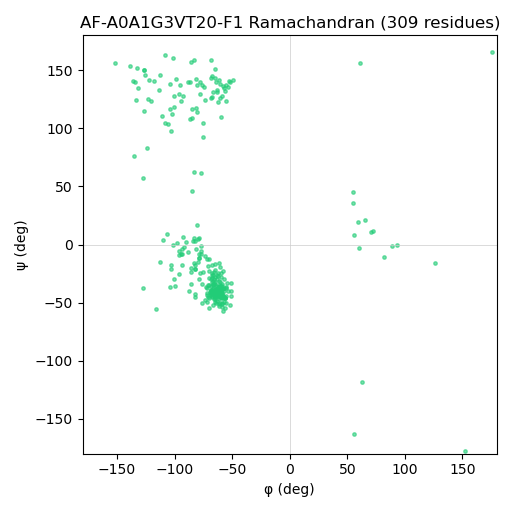 C 1
ATOM 1450 O O . ASP A 1 185 ? 18.484 -3.637 -6.225 1.00 96.12 185 ASP A O 1
ATOM 1454 N N . VAL A 1 186 ? 17.271 -2.669 -4.597 1.00 96.50 186 VAL A N 1
ATOM 1455 C CA . VAL A 1 186 ? 16.000 -3.313 -4.972 1.00 96.50 186 VAL A CA 1
ATOM 1456 C C . VAL A 1 186 ? 15.556 -2.812 -6.344 1.00 96.50 186 VAL A C 1
ATOM 1458 O O . VAL A 1 186 ? 15.275 -3.615 -7.233 1.00 96.50 186 VAL A O 1
ATOM 1461 N N . GLY A 1 187 ? 15.593 -1.494 -6.555 1.00 97.06 187 GLY A N 1
ATOM 1462 C CA . GLY A 1 187 ? 15.240 -0.874 -7.829 1.00 97.06 187 GLY A CA 1
ATOM 1463 C C . GLY A 1 187 ? 16.185 -1.280 -8.957 1.00 97.06 187 GLY A C 1
ATOM 1464 O O . GLY A 1 187 ? 15.737 -1.638 -10.046 1.00 97.06 187 GLY A O 1
ATOM 1465 N N . ARG A 1 188 ? 17.498 -1.303 -8.695 1.00 97.81 188 ARG A N 1
ATOM 1466 C CA . ARG A 1 188 ? 18.506 -1.793 -9.651 1.00 97.81 188 ARG A CA 1
ATOM 1467 C C . ARG A 1 188 ? 18.246 -3.246 -10.040 1.00 97.81 188 ARG A C 1
ATOM 1469 O O . ARG A 1 188 ? 18.301 -3.571 -11.225 1.00 97.81 188 ARG A O 1
ATOM 1476 N N . SER A 1 189 ? 17.933 -4.096 -9.063 1.00 97.44 189 SER A N 1
ATOM 1477 C CA . SER A 1 189 ? 17.637 -5.514 -9.285 1.00 97.44 189 SER A CA 1
ATOM 1478 C C . SER A 1 189 ? 16.362 -5.700 -10.105 1.00 97.44 189 SER A C 1
ATOM 1480 O O . SER A 1 189 ? 16.372 -6.451 -11.079 1.00 97.44 189 SER A O 1
ATOM 1482 N N . ALA A 1 190 ? 15.295 -4.962 -9.784 1.00 97.81 190 ALA A N 1
ATOM 1483 C CA . ALA A 1 190 ? 14.049 -4.972 -10.546 1.00 97.81 190 ALA A CA 1
ATOM 1484 C C . ALA A 1 190 ? 14.284 -4.591 -12.017 1.00 97.81 190 ALA A C 1
ATOM 1486 O O . ALA A 1 190 ? 13.889 -5.330 -12.920 1.00 97.81 190 ALA A O 1
ATOM 1487 N N . LEU A 1 191 ? 15.004 -3.491 -12.277 1.00 97.94 191 LEU A N 1
ATOM 1488 C CA . LEU A 1 191 ? 15.334 -3.079 -13.644 1.00 97.94 191 LEU A CA 1
ATOM 1489 C C . LEU A 1 191 ? 16.224 -4.090 -14.367 1.00 97.94 191 LEU A C 1
ATOM 1491 O O . LEU A 1 191 ? 16.018 -4.335 -15.553 1.00 97.94 191 LEU A O 1
ATOM 1495 N N . ALA A 1 192 ? 17.203 -4.684 -13.683 1.00 96.88 192 ALA A N 1
ATOM 1496 C CA . ALA A 1 192 ? 18.073 -5.694 -14.277 1.00 96.88 192 ALA A CA 1
ATOM 1497 C C . ALA A 1 192 ? 17.280 -6.933 -14.725 1.00 96.88 192 ALA A C 1
ATOM 1499 O O . ALA A 1 192 ? 17.484 -7.419 -15.840 1.00 96.88 192 ALA A O 1
ATOM 1500 N N . ILE A 1 193 ? 16.344 -7.404 -13.894 1.00 96.12 193 ILE A N 1
ATOM 1501 C CA . ILE A 1 193 ? 15.471 -8.539 -14.215 1.00 96.12 193 ILE A CA 1
ATOM 1502 C C . ILE A 1 193 ? 14.561 -8.194 -15.401 1.00 96.12 193 ILE A C 1
ATOM 1504 O O . ILE A 1 193 ? 14.535 -8.933 -16.384 1.00 96.12 193 ILE A O 1
ATOM 1508 N N . LEU A 1 194 ? 13.867 -7.052 -15.357 1.00 97.25 194 LEU A N 1
ATOM 1509 C CA . LEU A 1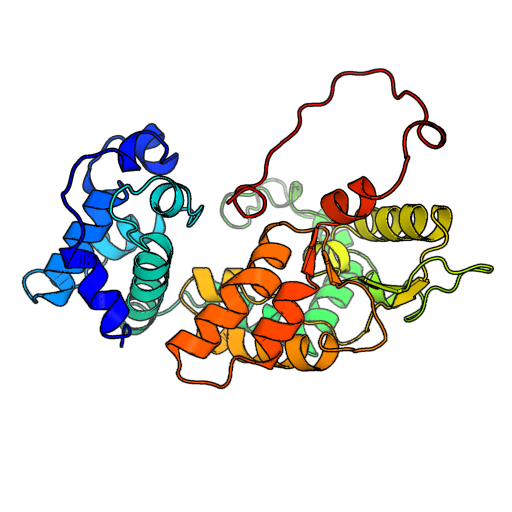 194 ? 12.945 -6.632 -16.420 1.00 97.25 194 LEU A CA 1
ATOM 1510 C C . LEU A 1 194 ? 13.665 -6.435 -17.763 1.00 97.25 194 LEU A C 1
ATOM 1512 O O . LEU A 1 194 ? 13.202 -6.941 -18.786 1.00 97.25 194 LEU A O 1
ATOM 1516 N N . LYS A 1 195 ? 14.853 -5.816 -17.760 1.00 96.56 195 LYS A N 1
ATOM 1517 C CA . LYS A 1 195 ? 15.711 -5.717 -18.952 1.00 96.56 195 LYS A CA 1
ATOM 1518 C C . LYS A 1 195 ? 16.067 -7.087 -19.514 1.00 96.56 195 LYS A C 1
ATOM 1520 O O . LYS A 1 195 ? 16.015 -7.286 -20.724 1.00 96.56 195 LYS A O 1
ATOM 1525 N N . ARG A 1 196 ? 16.427 -8.046 -18.654 1.00 94.88 196 ARG A N 1
ATOM 1526 C CA . ARG A 1 196 ? 16.812 -9.398 -19.085 1.00 94.88 196 ARG A CA 1
ATOM 1527 C C . ARG A 1 196 ? 15.652 -10.155 -19.734 1.00 94.88 196 ARG A C 1
ATOM 1529 O O . ARG A 1 196 ? 15.897 -10.997 -20.598 1.00 94.88 196 ARG A O 1
ATOM 1536 N N . LEU A 1 197 ? 14.423 -9.829 -19.343 1.00 95.62 197 LEU A N 1
ATOM 1537 C CA . LEU A 1 197 ? 13.182 -10.329 -19.935 1.00 95.62 197 LEU A CA 1
ATOM 1538 C C . LEU A 1 197 ? 12.744 -9.546 -21.186 1.00 95.62 197 LEU A C 1
ATOM 1540 O O . LEU A 1 197 ? 11.711 -9.869 -21.770 1.00 95.62 197 LEU A O 1
ATOM 1544 N N . ASN A 1 198 ? 13.540 -8.567 -21.630 1.00 96.69 198 ASN A N 1
ATOM 1545 C CA . ASN A 1 198 ? 13.214 -7.629 -22.702 1.00 96.69 198 ASN A CA 1
ATOM 1546 C C . ASN A 1 198 ? 11.895 -6.881 -22.456 1.00 96.69 198 ASN A C 1
ATOM 1548 O O . ASN A 1 198 ? 11.075 -6.741 -23.359 1.00 96.69 198 ASN A O 1
ATOM 1552 N N . ILE A 1 199 ? 11.692 -6.394 -21.235 1.00 98.19 199 ILE A N 1
ATOM 1553 C CA . ILE A 1 199 ? 10.575 -5.516 -20.889 1.00 98.19 199 ILE A CA 1
ATOM 1554 C C . ILE A 1 199 ? 11.077 -4.078 -20.833 1.00 98.19 199 ILE A C 1
ATOM 1556 O O . ILE A 1 199 ? 12.060 -3.781 -20.151 1.00 98.19 199 ILE A O 1
ATOM 1560 N N . GLU A 1 200 ? 10.398 -3.192 -21.554 1.00 98.38 200 GLU A N 1
ATOM 1561 C CA . GLU A 1 200 ? 10.639 -1.758 -21.469 1.00 98.38 200 GLU A CA 1
ATOM 1562 C C . GLU A 1 200 ? 10.022 -1.204 -20.181 1.00 98.38 200 GLU A C 1
ATOM 1564 O O . GLU A 1 200 ? 8.905 -1.571 -19.807 1.00 98.38 200 GLU A O 1
ATOM 1569 N N . VAL A 1 201 ? 10.749 -0.329 -19.483 1.00 98.50 201 VAL A N 1
ATOM 1570 C CA . VAL A 1 201 ? 10.307 0.203 -18.187 1.00 98.50 201 VAL A CA 1
ATOM 1571 C C . VAL A 1 201 ? 10.248 1.724 -18.222 1.00 98.50 201 VAL A C 1
ATOM 1573 O O . VAL A 1 201 ? 11.249 2.379 -18.499 1.00 98.50 201 VAL A O 1
ATOM 1576 N N . ILE A 1 202 ? 9.089 2.284 -17.877 1.00 98.12 202 ILE A N 1
ATOM 1577 C CA . ILE A 1 202 ? 8.904 3.713 -17.616 1.00 98.12 202 ILE A CA 1
ATOM 1578 C C . ILE A 1 202 ? 8.999 3.959 -16.107 1.00 98.12 202 ILE A C 1
ATOM 1580 O O . ILE A 1 202 ? 8.307 3.316 -15.314 1.00 98.12 202 ILE A O 1
ATOM 1584 N N . LEU A 1 203 ? 9.816 4.925 -15.702 1.00 96.62 203 LEU A N 1
ATOM 1585 C CA . LEU A 1 203 ? 9.986 5.385 -14.328 1.00 96.62 203 LEU A CA 1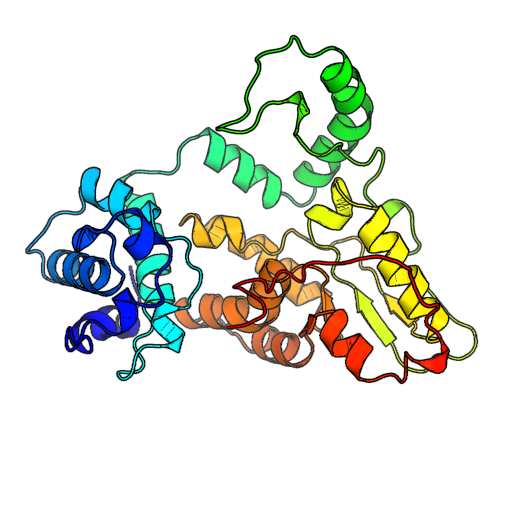
ATOM 1586 C C . LEU A 1 203 ? 9.726 6.894 -14.255 1.00 96.62 203 LEU A C 1
ATOM 1588 O O . LEU A 1 203 ? 10.682 7.673 -14.256 1.00 96.62 203 LEU A O 1
ATOM 1592 N N . PRO A 1 204 ? 8.455 7.328 -14.147 1.00 94.75 204 PRO A N 1
ATOM 1593 C CA . PRO A 1 204 ? 8.149 8.750 -14.041 1.00 94.75 204 PRO A CA 1
ATOM 1594 C C . PRO A 1 204 ? 8.925 9.406 -12.891 1.00 94.75 204 PRO A C 1
ATOM 1596 O O . PRO A 1 204 ? 8.978 8.864 -11.784 1.00 94.75 204 PRO A O 1
ATOM 1599 N N . GLN A 1 205 ? 9.512 10.582 -13.103 1.00 90.12 205 GLN A N 1
ATOM 1600 C CA . GLN A 1 205 ? 10.292 11.254 -12.049 1.00 90.12 205 GLN A CA 1
ATOM 1601 C C . GLN A 1 205 ? 9.399 11.895 -10.968 1.00 90.12 205 GLN A C 1
ATOM 1603 O O . GLN A 1 205 ? 9.800 12.023 -9.814 1.00 90.12 205 GLN A O 1
ATOM 1608 N N . GLY A 1 206 ? 8.142 12.210 -11.297 1.00 89.88 206 GLY A N 1
ATOM 1609 C CA . GLY A 1 206 ? 7.191 12.894 -10.406 1.00 89.88 206 GLY A CA 1
ATOM 1610 C C . GLY A 1 206 ? 6.430 12.019 -9.396 1.00 89.88 206 GLY A C 1
ATOM 1611 O O . GLY A 1 206 ? 5.527 12.525 -8.739 1.00 89.88 206 GLY A O 1
ATOM 1612 N N . GLN A 1 207 ? 6.729 10.716 -9.272 1.00 92.94 207 GLN A N 1
ATOM 1613 C CA . GLN A 1 207 ? 6.003 9.824 -8.342 1.00 92.94 207 GLN A CA 1
ATOM 1614 C C . GLN A 1 207 ? 6.076 10.328 -6.898 1.00 92.94 207 GLN A C 1
ATOM 1616 O O . GLN A 1 207 ? 7.157 10.659 -6.390 1.00 92.94 207 GLN A O 1
ATOM 1621 N N . MET A 1 208 ? 4.931 10.276 -6.224 1.00 92.75 208 MET A N 1
ATOM 1622 C CA . MET A 1 208 ? 4.768 10.629 -4.819 1.00 92.75 208 MET A CA 1
ATOM 1623 C C . MET A 1 208 ? 4.713 9.371 -3.945 1.00 92.75 208 MET A C 1
ATOM 1625 O O . MET A 1 208 ? 4.400 8.277 -4.417 1.00 92.75 208 MET A O 1
ATOM 1629 N N . CYS A 1 209 ? 4.961 9.511 -2.635 1.00 94.38 209 CYS A N 1
ATOM 1630 C CA . CYS A 1 209 ? 4.671 8.439 -1.670 1.00 94.38 209 CYS A CA 1
ATOM 1631 C C . CYS A 1 209 ? 3.235 7.927 -1.875 1.00 94.38 209 CYS A C 1
ATOM 1633 O O . CYS A 1 209 ? 2.348 8.738 -2.108 1.00 94.38 209 CYS A O 1
ATOM 1635 N N . CYS A 1 210 ? 2.972 6.621 -1.751 1.00 95.31 210 CYS A N 1
ATOM 1636 C CA . CYS A 1 210 ? 1.631 6.068 -1.987 1.00 95.31 210 CYS A CA 1
ATOM 1637 C C . CYS A 1 210 ? 0.555 6.629 -1.037 1.00 95.31 210 CYS A C 1
ATOM 1639 O O . CYS A 1 210 ? -0.632 6.480 -1.306 1.00 95.31 210 CYS A O 1
ATOM 1641 N N . GLY A 1 211 ? 0.947 7.262 0.074 1.00 94.62 211 GLY A N 1
ATOM 1642 C CA . GLY A 1 211 ? 0.044 7.931 1.013 1.00 94.62 211 GLY A CA 1
ATOM 1643 C C . GLY A 1 211 ? -0.635 6.998 2.020 1.00 94.62 211 GLY A C 1
ATOM 1644 O O . GLY A 1 211 ? -1.181 7.476 3.013 1.00 94.62 211 GLY A O 1
ATOM 1645 N N . LEU A 1 212 ? -0.547 5.675 1.845 1.00 93.50 212 LEU A N 1
ATOM 1646 C CA . LEU A 1 212 ? -1.256 4.730 2.709 1.00 93.50 212 LEU A CA 1
ATOM 1647 C C . LEU A 1 212 ? -0.841 4.820 4.191 1.00 93.50 212 LEU A C 1
ATOM 1649 O O . LEU A 1 212 ? -1.730 4.918 5.029 1.00 93.50 212 LEU A O 1
ATOM 1653 N N . PRO A 1 213 ? 0.449 4.905 4.579 1.00 92.44 213 PRO A N 1
ATOM 1654 C CA . PRO A 1 213 ? 0.807 5.075 5.993 1.00 92.44 213 PRO A CA 1
ATOM 1655 C C . PRO A 1 213 ? 0.211 6.337 6.644 1.00 92.44 213 PRO A C 1
ATOM 1657 O O . PRO A 1 213 ? -0.179 6.304 7.811 1.00 92.44 213 PRO A O 1
ATOM 1660 N N . ILE A 1 214 ? 0.109 7.434 5.883 1.00 92.69 214 ILE A N 1
ATOM 1661 C CA . ILE A 1 214 ? -0.504 8.700 6.317 1.00 92.69 214 ILE A CA 1
ATOM 1662 C C . ILE A 1 214 ? -2.005 8.476 6.561 1.00 92.69 214 ILE A C 1
ATOM 1664 O O . ILE A 1 214 ? -2.536 8.823 7.620 1.00 92.69 214 ILE A O 1
ATOM 1668 N N . PHE A 1 215 ? -2.670 7.809 5.616 1.00 92.44 215 PHE A N 1
ATOM 1669 C CA . PHE A 1 215 ? -4.081 7.446 5.708 1.00 92.44 215 PHE A CA 1
ATOM 1670 C C . PHE A 1 215 ? -4.378 6.524 6.905 1.00 92.44 215 PHE A C 1
ATOM 1672 O O . PHE A 1 215 ? -5.241 6.836 7.727 1.00 92.44 215 PHE A O 1
ATOM 1679 N N . LEU A 1 216 ? -3.613 5.438 7.071 1.00 92.38 216 LEU A N 1
ATOM 1680 C CA . LEU A 1 216 ? -3.760 4.457 8.158 1.00 92.38 216 LEU A CA 1
ATOM 1681 C C . LEU A 1 216 ? -3.481 5.045 9.551 1.00 92.38 216 LEU A C 1
ATOM 1683 O O . LEU A 1 216 ? -3.938 4.504 10.566 1.00 92.38 216 LEU A O 1
ATOM 1687 N N . ALA A 1 217 ? -2.731 6.148 9.622 1.00 92.62 217 ALA A N 1
ATOM 1688 C CA . ALA A 1 217 ? -2.506 6.894 10.854 1.00 92.62 217 ALA A CA 1
ATOM 1689 C C . ALA A 1 217 ? -3.688 7.801 11.243 1.00 92.62 217 ALA A C 1
ATOM 1691 O O . ALA A 1 217 ? -3.686 8.336 12.353 1.00 92.62 217 ALA A O 1
ATOM 1692 N N . GLY A 1 218 ? -4.688 7.954 10.367 1.00 92.12 218 GLY A N 1
ATOM 1693 C CA . GLY A 1 218 ? -5.849 8.830 10.539 1.00 92.12 218 GLY A CA 1
ATOM 1694 C C . GLY A 1 218 ? -5.675 10.223 9.922 1.00 92.12 218 GLY A C 1
ATOM 1695 O O . GLY A 1 218 ? -6.602 11.025 9.969 1.00 92.12 218 GLY A O 1
ATOM 1696 N N . ALA A 1 219 ? -4.526 10.518 9.302 1.00 91.12 219 ALA A N 1
ATOM 1697 C CA . ALA A 1 219 ? -4.220 11.806 8.671 1.00 91.12 219 ALA A CA 1
ATOM 1698 C C . ALA A 1 219 ? -4.761 11.891 7.229 1.00 91.12 219 ALA A C 1
ATOM 1700 O O . ALA A 1 219 ? -4.039 12.258 6.306 1.00 91.12 219 ALA A O 1
ATOM 1701 N N . ARG A 1 220 ? -6.020 11.489 7.017 1.00 89.62 220 ARG A N 1
ATOM 1702 C CA . ARG A 1 220 ? -6.554 11.149 5.685 1.00 89.62 220 ARG A CA 1
ATOM 1703 C C . ARG A 1 220 ? -6.401 12.257 4.640 1.00 89.62 220 ARG A C 1
ATOM 1705 O O . ARG A 1 220 ? -5.946 11.972 3.538 1.00 89.62 220 ARG A O 1
ATOM 1712 N N . GLU A 1 221 ? -6.699 13.507 4.994 1.00 88.69 221 GLU A N 1
ATOM 1713 C CA . GLU A 1 221 ? -6.602 14.638 4.055 1.00 88.69 221 GLU A CA 1
ATOM 1714 C C . GLU A 1 221 ? -5.175 14.846 3.527 1.00 88.69 221 GLU A C 1
ATOM 1716 O O . GLU A 1 221 ? -4.984 15.149 2.352 1.00 88.69 221 GLU A O 1
ATOM 1721 N N . SER A 1 222 ? -4.154 14.609 4.359 1.00 89.25 222 SER A N 1
ATOM 1722 C CA . SER A 1 222 ? -2.748 14.764 3.965 1.00 89.25 222 SER A CA 1
ATOM 1723 C C . SER A 1 222 ? -2.297 13.739 2.921 1.00 89.25 222 SER A C 1
ATOM 1725 O O . SER A 1 222 ? -1.282 13.954 2.270 1.00 89.25 222 SER A O 1
ATOM 1727 N N . ALA A 1 223 ? -3.028 12.633 2.745 1.00 91.44 223 ALA A N 1
ATOM 1728 C CA . ALA A 1 223 ? -2.707 11.619 1.744 1.00 91.44 223 ALA A CA 1
ATOM 1729 C C . ALA A 1 223 ? -3.294 11.933 0.354 1.00 91.44 223 ALA A C 1
ATOM 1731 O O . ALA A 1 223 ? -2.809 11.395 -0.638 1.00 91.44 223 ALA A O 1
ATOM 1732 N N . LEU A 1 224 ? -4.315 12.794 0.250 1.00 92.00 224 LEU A N 1
ATOM 1733 C CA . LEU A 1 224 ? -5.075 12.981 -0.996 1.00 92.00 224 LEU A CA 1
ATOM 1734 C C . LEU A 1 224 ? -4.247 13.599 -2.126 1.00 92.00 224 LEU A C 1
ATOM 1736 O O . LEU A 1 224 ? -4.396 13.197 -3.278 1.00 92.00 224 LEU A O 1
ATOM 1740 N N . GLY A 1 225 ? -3.358 14.544 -1.804 1.00 92.31 225 GLY A N 1
ATOM 1741 C CA . GLY A 1 225 ? -2.466 15.153 -2.797 1.00 92.31 225 GLY A CA 1
ATOM 1742 C C . GLY A 1 225 ? -1.589 14.107 -3.488 1.00 92.31 225 GLY A C 1
ATOM 1743 O O . GLY A 1 225 ? -1.516 14.062 -4.714 1.00 92.31 225 GLY A O 1
ATOM 1744 N N . ASN A 1 226 ? -1.013 13.194 -2.704 1.00 93.62 226 ASN A N 1
ATOM 1745 C CA . ASN A 1 226 ? -0.230 12.075 -3.214 1.00 93.62 226 ASN A CA 1
ATOM 1746 C C . ASN A 1 226 ? -1.052 11.145 -4.110 1.00 93.62 226 ASN A C 1
ATOM 1748 O O . ASN A 1 226 ? -0.590 10.768 -5.184 1.00 93.62 226 ASN A O 1
ATOM 1752 N N . ILE A 1 227 ? -2.258 10.782 -3.661 1.00 94.88 227 ILE A N 1
ATOM 1753 C CA . ILE A 1 227 ? -3.162 9.884 -4.389 1.00 94.88 227 ILE A CA 1
ATOM 1754 C C . ILE A 1 227 ? -3.477 10.472 -5.765 1.00 94.88 227 ILE A C 1
ATOM 1756 O O . ILE A 1 227 ? -3.268 9.810 -6.777 1.00 94.88 227 ILE A O 1
ATOM 1760 N N . ARG A 1 228 ? -3.909 11.738 -5.813 1.00 94.88 228 ARG A N 1
ATOM 1761 C CA . ARG A 1 228 ? -4.263 12.421 -7.064 1.00 94.88 228 ARG A CA 1
ATOM 1762 C C . ARG A 1 228 ? -3.072 12.538 -8.010 1.00 94.88 228 ARG A C 1
ATOM 1764 O O . ARG A 1 228 ? -3.215 12.226 -9.188 1.00 94.88 228 ARG A O 1
ATOM 1771 N N . LYS A 1 229 ? -1.890 12.900 -7.497 1.00 94.75 229 LYS A N 1
ATOM 1772 C CA . LYS A 1 229 ? -0.684 13.016 -8.328 1.00 94.75 229 LYS A CA 1
ATOM 1773 C C . LYS A 1 229 ? -0.256 11.674 -8.921 1.00 94.75 229 LYS A C 1
ATOM 1775 O O . LYS A 1 229 ? 0.105 11.590 -10.089 1.00 94.75 229 LYS A O 1
ATOM 1780 N N . ASN A 1 230 ? -0.332 10.610 -8.129 1.00 96.56 230 ASN A N 1
ATOM 1781 C CA . ASN A 1 230 ? -0.035 9.265 -8.606 1.00 96.56 230 ASN A CA 1
ATOM 1782 C C . ASN A 1 230 ? -1.069 8.790 -9.642 1.00 96.56 230 ASN A C 1
ATOM 1784 O O . ASN A 1 230 ? -0.686 8.203 -10.647 1.00 96.56 230 ASN A O 1
ATOM 1788 N N . LEU A 1 231 ? -2.361 9.080 -9.450 1.00 97.06 231 LEU A N 1
ATOM 1789 C CA . LEU A 1 231 ? -3.403 8.752 -10.432 1.00 97.06 231 LEU A CA 1
ATOM 1790 C C . LEU A 1 231 ? -3.187 9.456 -11.776 1.00 97.06 231 LEU A C 1
ATOM 1792 O O . LEU A 1 231 ? -3.363 8.813 -12.808 1.00 97.06 231 LEU A O 1
ATOM 1796 N N . GLU A 1 232 ? -2.781 10.730 -11.755 1.00 96.19 232 GLU A N 1
ATOM 1797 C CA . GLU A 1 232 ? -2.416 11.506 -12.950 1.00 96.19 232 GLU A CA 1
ATOM 1798 C C . GLU A 1 232 ? -1.256 10.845 -13.712 1.00 96.19 232 GLU A C 1
ATOM 1800 O O . GLU A 1 232 ? -1.301 10.706 -14.930 1.00 96.19 232 GLU A O 1
ATOM 1805 N N . LEU A 1 233 ? -0.227 10.390 -12.993 1.00 95.62 233 LEU A N 1
ATOM 1806 C CA . LEU A 1 233 ? 0.976 9.820 -13.602 1.00 95.62 233 LEU A CA 1
ATOM 1807 C C . LEU A 1 233 ? 0.806 8.370 -14.076 1.00 95.62 233 LEU A C 1
ATOM 1809 O O . LEU A 1 233 ? 1.521 7.948 -14.987 1.00 95.62 233 LEU A O 1
ATOM 1813 N N . PHE A 1 234 ? -0.062 7.583 -13.430 1.00 97.31 234 PHE A N 1
ATOM 1814 C CA . PHE A 1 234 ? -0.096 6.124 -13.612 1.00 97.31 234 PHE A CA 1
ATOM 1815 C C . PHE A 1 234 ? -1.231 5.624 -14.504 1.00 97.31 234 PHE A C 1
ATOM 1817 O O . PHE A 1 234 ? -1.135 4.507 -15.012 1.00 97.31 234 PHE A O 1
ATOM 1824 N N . ASN A 1 235 ? -2.274 6.424 -14.746 1.00 95.25 235 ASN A N 1
ATOM 1825 C CA . ASN A 1 235 ? -3.346 6.084 -15.691 1.00 95.25 235 ASN A CA 1
ATOM 1826 C C . ASN A 1 235 ? -2.911 6.297 -17.143 1.00 95.25 235 ASN A C 1
ATOM 1828 O O . ASN A 1 235 ? -3.473 7.106 -17.875 1.00 95.25 235 ASN A O 1
ATOM 1832 N N . ARG A 1 236 ? -1.879 5.563 -17.555 1.00 94.00 236 ARG A N 1
ATOM 1833 C CA . ARG A 1 236 ? -1.355 5.599 -18.914 1.00 94.00 236 ARG A CA 1
ATOM 1834 C C . ARG A 1 236 ? -1.893 4.435 -19.729 1.00 94.00 236 ARG A C 1
ATOM 1836 O O . ARG A 1 236 ? -2.014 3.320 -19.217 1.00 94.00 236 ARG A O 1
ATOM 1843 N N . GLU A 1 237 ? -2.180 4.673 -21.000 1.00 95.06 237 GLU A N 1
ATOM 1844 C CA . GLU A 1 237 ? -2.633 3.633 -21.932 1.00 95.06 237 GLU A CA 1
ATOM 1845 C C . GLU A 1 237 ? -1.468 2.881 -22.584 1.00 95.06 237 GLU A C 1
ATOM 1847 O O . GLU A 1 237 ? -1.618 1.714 -22.922 1.00 95.06 237 GLU A O 1
ATOM 1852 N N . ASP A 1 238 ? -0.286 3.497 -22.653 1.00 95.81 238 ASP A N 1
ATOM 1853 C CA . ASP A 1 238 ? 0.932 2.958 -23.275 1.00 95.81 238 ASP A CA 1
ATOM 1854 C C . ASP A 1 238 ? 1.715 1.971 -22.388 1.00 95.81 238 ASP A C 1
ATOM 1856 O O . ASP A 1 238 ? 2.896 1.728 -22.634 1.00 95.81 238 ASP A O 1
ATOM 1860 N N . VAL A 1 239 ? 1.094 1.439 -21.332 1.00 97.44 239 VAL A N 1
ATOM 1861 C CA . VAL A 1 239 ? 1.699 0.433 -20.448 1.00 97.44 239 VAL A CA 1
ATOM 1862 C C . VAL A 1 239 ? 0.731 -0.710 -20.159 1.00 97.44 239 VAL A C 1
ATOM 1864 O O . VAL A 1 239 ? -0.460 -0.497 -19.889 1.00 97.44 239 VAL A O 1
ATOM 1867 N N . ASP A 1 240 ? 1.290 -1.916 -20.143 1.00 96.56 240 ASP A N 1
ATOM 1868 C CA . ASP A 1 240 ? 0.596 -3.176 -19.877 1.00 96.56 240 ASP A CA 1
ATOM 1869 C C . ASP A 1 240 ? 0.297 -3.352 -18.383 1.00 96.56 240 ASP A C 1
ATOM 1871 O O . ASP A 1 240 ? -0.723 -3.923 -17.997 1.00 96.56 240 ASP A O 1
ATOM 1875 N N . ALA A 1 241 ? 1.198 -2.862 -17.525 1.00 97.94 241 ALA A N 1
ATOM 1876 C CA . ALA A 1 241 ? 1.097 -2.992 -16.077 1.00 97.94 241 ALA A CA 1
ATOM 1877 C C . ALA A 1 241 ? 1.790 -1.843 -15.334 1.00 97.94 241 ALA A C 1
ATOM 1879 O O . ALA A 1 241 ? 2.733 -1.223 -15.833 1.00 97.94 241 ALA A O 1
ATOM 1880 N N . VAL A 1 242 ? 1.343 -1.615 -14.098 1.00 98.44 242 VAL A N 1
ATOM 1881 C CA . VAL A 1 242 ? 1.997 -0.760 -13.103 1.00 98.44 242 VAL A CA 1
ATOM 1882 C C . VAL A 1 242 ? 2.590 -1.668 -12.031 1.00 98.44 242 VAL A C 1
ATOM 1884 O O . VAL A 1 242 ? 1.866 -2.241 -11.216 1.00 98.44 242 VAL A O 1
ATOM 1887 N N . LEU A 1 243 ? 3.908 -1.834 -12.059 1.00 98.31 243 LEU A N 1
ATOM 1888 C CA . LEU A 1 243 ? 4.633 -2.719 -11.159 1.00 98.31 243 LEU A CA 1
ATOM 1889 C C . LEU A 1 243 ? 4.985 -2.020 -9.853 1.00 98.31 243 LEU A C 1
ATOM 1891 O O . LEU A 1 243 ? 5.424 -0.868 -9.844 1.00 98.31 243 LEU A O 1
ATOM 1895 N N . VAL A 1 244 ? 4.848 -2.762 -8.760 1.00 97.81 244 VAL A N 1
ATOM 1896 C CA . VAL A 1 244 ? 5.284 -2.366 -7.419 1.00 97.81 244 VAL A CA 1
ATOM 1897 C C . VAL A 1 244 ? 6.190 -3.443 -6.825 1.00 97.81 244 VAL A C 1
ATOM 1899 O O . VAL A 1 244 ? 6.030 -4.625 -7.114 1.00 97.81 244 VAL A O 1
ATOM 1902 N N . ASP A 1 245 ? 7.119 -3.043 -5.963 1.00 96.12 245 ASP A N 1
ATOM 1903 C CA . ASP A 1 245 ? 7.981 -3.941 -5.172 1.00 96.12 245 ASP A CA 1
ATOM 1904 C C . ASP A 1 245 ? 7.635 -3.921 -3.669 1.00 96.12 245 ASP A C 1
ATOM 1906 O O . ASP A 1 245 ? 8.304 -4.532 -2.836 1.00 96.12 245 ASP A O 1
ATOM 1910 N N . CYS A 1 246 ? 6.585 -3.182 -3.307 1.00 95.81 246 CYS A N 1
ATOM 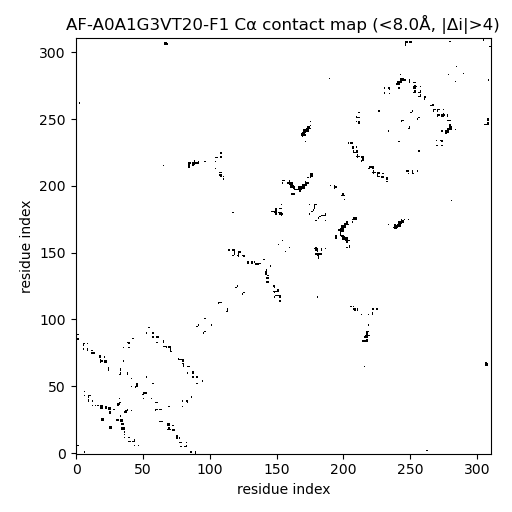1911 C CA . CYS A 1 246 ? 6.156 -2.970 -1.939 1.00 95.81 246 CYS A CA 1
ATOM 1912 C C . CYS A 1 246 ? 4.680 -3.337 -1.803 1.00 95.81 246 CYS A C 1
ATOM 1914 O O . CYS A 1 246 ? 3.812 -2.632 -2.320 1.00 95.81 246 CYS A O 1
ATOM 1916 N N . ALA A 1 247 ? 4.389 -4.376 -1.016 1.00 94.81 247 ALA A N 1
ATOM 1917 C CA . ALA A 1 247 ? 3.032 -4.861 -0.749 1.00 94.81 247 ALA A CA 1
ATOM 1918 C C . ALA A 1 247 ? 2.061 -3.751 -0.303 1.00 94.81 247 ALA A C 1
ATOM 1920 O O . ALA A 1 247 ? 0.948 -3.641 -0.806 1.00 94.81 247 ALA A O 1
ATOM 1921 N N . THR A 1 248 ? 2.496 -2.871 0.607 1.00 95.00 248 THR A N 1
ATOM 1922 C CA . THR A 1 248 ? 1.688 -1.732 1.081 1.00 95.00 248 THR A CA 1
ATOM 1923 C C . THR A 1 248 ? 1.391 -0.741 -0.042 1.00 95.00 248 THR A C 1
ATOM 1925 O O . THR A 1 248 ? 0.284 -0.221 -0.124 1.00 95.00 248 THR A O 1
ATOM 1928 N N . CYS A 1 249 ? 2.360 -0.471 -0.917 1.00 96.88 249 CYS A N 1
ATOM 1929 C CA . CYS A 1 249 ? 2.137 0.371 -2.089 1.00 96.88 249 CYS A CA 1
ATOM 1930 C C . CYS A 1 249 ? 1.181 -0.299 -3.082 1.00 96.88 249 CYS A C 1
ATOM 1932 O O . CYS A 1 249 ? 0.283 0.366 -3.588 1.00 96.88 249 CYS A O 1
ATOM 1934 N N . GLY A 1 250 ? 1.329 -1.607 -3.304 1.00 96.81 250 GLY A N 1
ATOM 1935 C CA . GLY A 1 250 ? 0.419 -2.400 -4.127 1.00 96.81 250 GLY A CA 1
ATOM 1936 C C . GLY A 1 250 ? -1.020 -2.317 -3.644 1.00 96.81 250 GLY A C 1
ATOM 1937 O O . GLY A 1 250 ? -1.880 -1.884 -4.402 1.00 96.81 250 GLY A O 1
ATOM 1938 N N . SER A 1 251 ? -1.272 -2.632 -2.370 1.00 95.31 251 SER A N 1
ATOM 1939 C CA . SER A 1 251 ? -2.607 -2.512 -1.765 1.00 95.31 251 SER A CA 1
ATOM 1940 C C . SER A 1 251 ? -3.147 -1.078 -1.831 1.00 95.31 251 SER A C 1
ATOM 1942 O O . SER A 1 251 ? -4.320 -0.874 -2.148 1.00 95.31 251 SER A O 1
ATOM 1944 N N . ALA A 1 252 ? -2.287 -0.069 -1.641 1.00 96.69 252 ALA A N 1
ATOM 1945 C CA . ALA A 1 252 ? -2.687 1.330 -1.758 1.00 96.69 252 ALA A CA 1
ATOM 1946 C C . ALA A 1 252 ? -3.261 1.653 -3.145 1.00 96.69 252 ALA A C 1
ATOM 1948 O O . ALA A 1 252 ? -4.398 2.106 -3.252 1.00 96.69 252 ALA A O 1
ATOM 1949 N N . LEU A 1 253 ? -2.480 1.402 -4.199 1.00 97.50 253 LEU A N 1
ATOM 1950 C CA . LEU A 1 253 ? -2.852 1.737 -5.575 1.00 97.50 253 LEU A CA 1
ATOM 1951 C C . LEU A 1 253 ? -3.976 0.830 -6.100 1.00 97.50 253 LEU A C 1
ATOM 1953 O O . LEU A 1 253 ? -4.809 1.282 -6.882 1.00 97.50 253 LEU A O 1
ATOM 1957 N N . LYS A 1 254 ? -3.993 -0.443 -5.686 1.00 95.81 254 LYS A N 1
ATOM 1958 C CA . LYS A 1 254 ? -4.933 -1.453 -6.181 1.00 95.81 254 LYS A CA 1
ATOM 1959 C C . LYS A 1 254 ? -6.295 -1.396 -5.497 1.00 95.81 254 LYS A C 1
ATOM 1961 O O . LYS A 1 254 ? -7.308 -1.496 -6.179 1.00 95.81 254 LYS A O 1
ATOM 1966 N N . ASN A 1 255 ? -6.332 -1.218 -4.180 1.00 92.94 255 ASN A N 1
ATOM 1967 C CA . ASN A 1 255 ? -7.565 -1.330 -3.398 1.00 92.94 255 ASN A CA 1
ATOM 1968 C C . ASN A 1 255 ? -7.937 0.012 -2.761 1.00 92.94 255 ASN A C 1
ATOM 1970 O O . ASN A 1 255 ? -9.024 0.547 -2.984 1.00 92.94 255 ASN A O 1
ATOM 1974 N N . GLU A 1 256 ? -7.020 0.594 -1.988 1.00 94.56 256 GLU A N 1
ATOM 1975 C CA . GLU A 1 256 ? -7.364 1.711 -1.106 1.00 94.56 256 GLU A CA 1
ATOM 1976 C C . GLU A 1 256 ? -7.684 2.995 -1.871 1.00 94.56 256 GLU A C 1
ATOM 1978 O O . GLU A 1 256 ? -8.573 3.720 -1.451 1.00 94.56 256 GLU A O 1
ATOM 1983 N N . TYR A 1 257 ? -7.035 3.289 -3.001 1.00 96.81 257 TYR A N 1
ATOM 1984 C CA . TYR A 1 257 ? -7.324 4.512 -3.766 1.00 96.81 257 TYR A CA 1
ATOM 1985 C C . TYR A 1 257 ? -8.786 4.568 -4.218 1.00 96.81 257 TYR A C 1
ATOM 1987 O O . TYR A 1 257 ? -9.424 5.611 -4.088 1.00 96.81 257 TYR A O 1
ATOM 1995 N N . VAL A 1 258 ? -9.326 3.438 -4.686 1.00 96.06 258 VAL A N 1
ATOM 1996 C CA . VAL A 1 258 ? -10.738 3.323 -5.073 1.00 96.06 258 VAL A CA 1
ATOM 1997 C C . VAL A 1 258 ? -11.624 3.589 -3.861 1.00 96.06 258 VAL A C 1
ATOM 1999 O O . VAL A 1 258 ? -12.465 4.481 -3.899 1.00 96.06 258 VAL A O 1
ATOM 2002 N N . HIS A 1 259 ? -11.379 2.881 -2.757 1.00 91.50 259 HIS A N 1
ATOM 2003 C CA . HIS A 1 259 ? -12.195 3.001 -1.548 1.00 91.50 259 HIS A CA 1
ATOM 2004 C C . HIS A 1 259 ? -12.144 4.394 -0.923 1.00 91.50 259 HIS A C 1
ATOM 2006 O O . HIS A 1 259 ? -13.164 4.893 -0.462 1.00 91.50 259 HIS A O 1
ATOM 2012 N N . ILE A 1 260 ? -10.974 5.032 -0.916 1.00 92.44 260 ILE A N 1
ATOM 2013 C CA . ILE A 1 260 ? -10.785 6.376 -0.367 1.00 92.44 260 ILE A CA 1
ATOM 2014 C C . ILE A 1 260 ? -11.594 7.399 -1.160 1.00 92.44 260 ILE A C 1
ATOM 2016 O O . ILE A 1 260 ? -12.200 8.277 -0.553 1.00 92.44 260 ILE A O 1
ATOM 2020 N N . LEU A 1 261 ? -11.601 7.307 -2.492 1.00 93.69 261 LEU A N 1
ATOM 2021 C CA . LEU A 1 261 ? -12.362 8.229 -3.335 1.00 93.69 261 LEU A CA 1
ATOM 2022 C C . LEU A 1 261 ? -13.869 7.963 -3.228 1.00 93.69 261 LEU A C 1
ATOM 2024 O O . LEU A 1 261 ? -14.634 8.905 -3.038 1.00 93.69 261 LEU A O 1
ATOM 2028 N N . GLU A 1 262 ? -14.289 6.694 -3.241 1.00 91.69 262 GLU A N 1
ATOM 2029 C CA . GLU A 1 262 ? -15.698 6.306 -3.078 1.00 91.69 262 GLU A CA 1
ATOM 2030 C C . GLU A 1 262 ? -16.268 6.721 -1.713 1.00 91.69 262 GLU A C 1
ATOM 2032 O O . GLU A 1 262 ? -17.350 7.299 -1.662 1.00 91.69 262 GLU A O 1
ATOM 2037 N N . GLU A 1 263 ? -15.533 6.515 -0.609 1.00 87.31 263 GLU A N 1
ATOM 2038 C CA . GLU A 1 263 ? -15.954 6.939 0.742 1.00 87.31 263 GLU A CA 1
ATOM 2039 C C . GLU A 1 263 ? -16.177 8.461 0.820 1.00 87.31 263 GLU A C 1
ATOM 2041 O O . GLU A 1 263 ? -16.936 8.950 1.657 1.00 87.31 263 GLU A O 1
ATOM 2046 N N . ARG A 1 264 ? -15.522 9.225 -0.059 1.00 89.06 264 ARG A N 1
ATOM 2047 C CA . ARG A 1 264 ? -15.649 10.683 -0.150 1.00 89.06 264 ARG A CA 1
ATOM 2048 C C . ARG A 1 264 ? -16.699 11.149 -1.157 1.00 89.06 264 ARG A C 1
ATOM 2050 O O . ARG A 1 264 ? -16.906 12.354 -1.268 1.00 89.06 264 ARG A O 1
ATOM 2057 N N . GLY A 1 265 ? -17.329 10.234 -1.893 1.00 90.06 265 GLY A N 1
ATOM 2058 C CA . GLY A 1 265 ? -18.209 10.577 -3.010 1.00 90.06 265 GLY A CA 1
ATOM 2059 C C . GLY A 1 265 ? -17.475 11.241 -4.183 1.00 90.06 265 GLY A C 1
ATOM 2060 O O . GLY A 1 265 ? -18.099 11.946 -4.970 1.00 90.06 265 GLY A O 1
ATOM 2061 N N . GLU A 1 266 ? -16.155 11.059 -4.292 1.00 93.44 266 GLU A N 1
ATOM 2062 C CA . GLU A 1 266 ? -15.355 11.551 -5.418 1.00 93.44 266 GLU A CA 1
ATOM 2063 C C . GLU A 1 266 ? -15.381 10.542 -6.583 1.00 93.44 266 GLU A C 1
ATOM 2065 O O . GLU A 1 266 ? -15.607 9.345 -6.388 1.00 93.44 266 GLU A O 1
ATOM 2070 N N . ASN A 1 267 ? -15.121 11.007 -7.814 1.00 94.50 267 ASN A N 1
ATOM 2071 C CA . ASN A 1 267 ? -14.984 10.111 -8.966 1.00 94.50 267 ASN A CA 1
ATOM 2072 C C . ASN A 1 267 ? -13.785 9.164 -8.754 1.00 94.50 267 ASN A C 1
ATOM 2074 O O . ASN A 1 267 ? -12.649 9.610 -8.585 1.00 94.50 267 ASN A O 1
ATOM 2078 N N . ALA A 1 268 ? -14.049 7.856 -8.789 1.00 96.94 268 ALA A N 1
ATOM 2079 C CA . ALA A 1 268 ? -13.055 6.807 -8.577 1.00 96.94 268 ALA A CA 1
ATOM 2080 C C . ALA A 1 268 ? -12.658 6.065 -9.867 1.00 96.94 268 ALA A C 1
ATOM 2082 O O . ALA A 1 268 ? -11.962 5.053 -9.792 1.00 96.94 268 ALA A O 1
ATOM 2083 N N . ASP A 1 269 ? -13.071 6.528 -11.049 1.00 97.56 269 ASP A N 1
ATOM 2084 C CA . ASP A 1 269 ? -12.891 5.808 -12.317 1.00 97.56 269 ASP A CA 1
ATOM 2085 C C . ASP A 1 269 ? -11.415 5.660 -12.676 1.00 97.56 269 ASP A C 1
ATOM 2087 O O . ASP A 1 269 ? -10.959 4.563 -12.998 1.00 97.56 269 ASP A O 1
ATOM 2091 N N . ALA A 1 270 ? -10.634 6.730 -12.507 1.00 97.44 270 ALA A N 1
ATOM 2092 C CA . ALA A 1 270 ? -9.186 6.689 -12.684 1.00 97.44 270 ALA A CA 1
ATOM 2093 C C . ALA A 1 270 ? -8.514 5.716 -11.695 1.00 97.44 270 ALA A C 1
ATOM 2095 O O . ALA A 1 270 ? -7.560 5.023 -12.041 1.00 97.44 270 ALA A O 1
ATOM 2096 N N . ALA A 1 271 ? -9.009 5.613 -10.458 1.00 98.00 271 ALA A N 1
ATOM 2097 C CA . ALA A 1 271 ? -8.479 4.643 -9.499 1.00 98.00 271 ALA A CA 1
ATOM 2098 C C . ALA A 1 271 ? -8.872 3.205 -9.865 1.00 98.00 271 ALA A C 1
ATOM 2100 O O . ALA A 1 271 ? -8.052 2.297 -9.745 1.00 98.00 271 ALA A O 1
ATOM 2101 N N . LYS A 1 272 ? -10.093 2.991 -10.368 1.00 98.19 272 LYS A N 1
ATOM 2102 C CA . LYS A 1 272 ? -10.574 1.687 -10.851 1.00 98.19 272 LYS A CA 1
ATOM 2103 C C . LYS A 1 272 ? -9.808 1.226 -12.088 1.00 98.19 272 LYS A C 1
ATOM 2105 O O . LYS A 1 272 ? -9.500 0.042 -12.204 1.00 98.19 272 LYS A O 1
ATOM 2110 N N . ALA A 1 273 ? -9.489 2.141 -13.001 1.00 97.62 273 ALA A N 1
ATOM 2111 C CA . ALA A 1 273 ? -8.667 1.860 -14.172 1.00 97.62 273 ALA A CA 1
ATOM 2112 C C . ALA A 1 273 ? -7.238 1.473 -13.762 1.00 97.62 273 ALA A C 1
ATOM 2114 O O . ALA A 1 273 ? -6.760 0.407 -14.156 1.00 97.62 273 ALA A O 1
ATOM 2115 N N . LEU A 1 274 ? -6.602 2.270 -12.897 1.00 98.12 274 LEU A N 1
ATOM 2116 C CA . LEU A 1 274 ? -5.277 1.967 -12.355 1.00 98.12 274 LEU A CA 1
ATOM 2117 C C . LEU A 1 274 ? -5.250 0.617 -11.623 1.00 98.12 274 LEU A C 1
ATOM 2119 O O . LEU A 1 274 ? -4.361 -0.194 -11.870 1.00 98.12 274 LEU A O 1
ATOM 2123 N N . SER A 1 275 ? -6.239 0.348 -10.769 1.00 97.81 275 SER A N 1
ATOM 2124 C CA . SER A 1 275 ? -6.346 -0.884 -9.975 1.00 97.81 275 SER A CA 1
ATOM 2125 C C . SER A 1 275 ? -6.204 -2.156 -10.819 1.00 97.81 275 SER A C 1
ATOM 2127 O O . SER A 1 275 ? -5.495 -3.088 -10.433 1.00 97.81 275 SER A O 1
ATOM 2129 N N . LYS A 1 276 ? -6.792 -2.165 -12.023 1.00 97.00 276 LYS A N 1
ATOM 2130 C CA . LYS A 1 276 ? -6.715 -3.294 -12.966 1.00 97.00 276 LYS A CA 1
ATOM 2131 C C . LYS A 1 276 ? -5.303 -3.537 -13.509 1.00 97.00 276 LYS A C 1
ATOM 2133 O O . LYS A 1 276 ? -4.993 -4.666 -13.877 1.00 97.00 276 LYS A O 1
ATOM 2138 N N . LYS A 1 277 ? -4.456 -2.503 -13.560 1.00 97.19 277 LYS A N 1
ATOM 2139 C CA . LYS A 1 277 ? -3.077 -2.570 -14.073 1.00 97.19 277 LYS A CA 1
ATOM 2140 C C . LYS A 1 277 ? -2.032 -2.823 -12.984 1.00 97.19 277 LYS A C 1
ATOM 2142 O O . LYS A 1 277 ? -0.908 -3.201 -13.309 1.00 97.19 277 LYS A O 1
ATOM 2147 N N . VAL A 1 278 ? -2.361 -2.600 -11.710 1.00 98.00 278 VAL A N 1
ATOM 2148 C CA . VAL A 1 278 ? -1.399 -2.718 -10.602 1.00 98.00 278 VAL A CA 1
ATOM 2149 C C . VAL A 1 278 ? -1.087 -4.183 -10.297 1.00 98.00 278 VAL A C 1
ATOM 2151 O O . VAL A 1 278 ? -1.978 -4.988 -9.985 1.00 98.00 278 VAL A O 1
ATOM 2154 N N . MET A 1 279 ? 0.201 -4.517 -10.332 1.00 96.75 279 MET A N 1
ATOM 2155 C CA . MET A 1 279 ? 0.717 -5.854 -10.044 1.00 96.75 279 MET A CA 1
ATOM 2156 C C . MET A 1 279 ? 1.961 -5.785 -9.163 1.00 96.75 279 MET A C 1
ATOM 2158 O O . MET A 1 279 ? 2.826 -4.933 -9.362 1.00 96.75 279 MET A O 1
ATOM 2162 N N . ASP A 1 280 ? 2.076 -6.713 -8.213 1.00 96.75 280 ASP A N 1
ATOM 2163 C CA . ASP A 1 280 ? 3.361 -6.952 -7.556 1.00 96.75 280 ASP A CA 1
ATOM 2164 C C . ASP A 1 280 ? 4.363 -7.498 -8.579 1.00 96.75 280 ASP A C 1
ATOM 2166 O O . ASP A 1 280 ? 3.998 -8.274 -9.469 1.00 96.75 280 ASP A O 1
ATOM 2170 N N . ILE A 1 281 ? 5.630 -7.104 -8.458 1.00 96.31 281 ILE A N 1
ATOM 2171 C CA . ILE A 1 281 ? 6.682 -7.556 -9.367 1.00 96.31 281 ILE A CA 1
ATOM 2172 C C . ILE A 1 281 ? 6.758 -9.086 -9.422 1.00 96.31 281 ILE A C 1
ATOM 2174 O O . ILE A 1 281 ? 6.906 -9.642 -10.505 1.00 96.31 281 ILE A O 1
ATOM 2178 N N . SER A 1 282 ? 6.552 -9.781 -8.303 1.00 93.75 282 SER A N 1
ATOM 2179 C CA . SER A 1 282 ? 6.568 -11.247 -8.249 1.00 93.75 282 SER A CA 1
ATOM 2180 C C . SER A 1 282 ? 5.417 -11.852 -9.059 1.00 93.75 282 SER A C 1
ATOM 2182 O O . SER A 1 282 ? 5.629 -12.812 -9.793 1.00 93.75 282 SER A O 1
ATOM 2184 N N . GLN A 1 283 ? 4.219 -11.253 -9.000 1.00 94.31 283 GLN A N 1
ATOM 2185 C CA . GLN A 1 283 ? 3.059 -11.675 -9.803 1.00 94.31 283 GLN A CA 1
ATOM 2186 C C . GLN A 1 283 ? 3.282 -11.452 -11.300 1.00 94.31 283 GLN A C 1
ATOM 2188 O O . GLN A 1 283 ? 2.776 -12.200 -12.132 1.00 94.31 283 GLN A O 1
ATOM 2193 N N . TYR A 1 284 ? 4.000 -10.390 -11.664 1.00 96.19 284 TYR A N 1
ATOM 2194 C CA . TYR A 1 284 ? 4.338 -10.134 -13.058 1.00 96.19 284 TYR A CA 1
ATOM 2195 C C . TYR A 1 284 ? 5.387 -11.126 -13.572 1.00 96.19 284 TYR A C 1
ATOM 2197 O O . TYR A 1 284 ? 5.263 -11.636 -14.683 1.00 96.19 284 TYR A O 1
ATOM 2205 N N . LEU A 1 285 ? 6.390 -11.425 -12.746 1.00 94.81 285 LEU A N 1
ATOM 2206 C CA . LEU A 1 285 ? 7.464 -12.366 -13.049 1.00 94.81 285 LEU A CA 1
ATOM 2207 C C . LEU A 1 285 ? 6.979 -13.817 -13.188 1.00 94.81 285 LEU A C 1
ATOM 2209 O O . LEU A 1 285 ? 7.540 -14.552 -13.995 1.00 94.81 285 LEU A O 1
ATOM 2213 N N . ASP A 1 286 ? 5.910 -14.199 -12.486 1.00 93.69 286 ASP A N 1
ATOM 2214 C CA . ASP A 1 286 ? 5.271 -15.521 -12.595 1.00 93.69 286 ASP A CA 1
ATOM 2215 C C . ASP A 1 286 ? 4.731 -15.830 -14.008 1.00 93.69 286 ASP A C 1
ATOM 2217 O O . ASP A 1 286 ? 4.562 -16.985 -14.386 1.00 93.69 286 ASP A O 1
ATOM 2221 N N . LYS A 1 287 ? 4.527 -14.802 -14.845 1.00 93.50 287 LYS A N 1
ATOM 2222 C CA . LYS A 1 287 ? 4.104 -14.965 -16.249 1.00 93.50 287 LYS A CA 1
ATOM 2223 C C . LYS A 1 287 ? 5.214 -15.481 -17.173 1.00 93.50 287 LYS A C 1
ATOM 2225 O O . LYS A 1 287 ? 4.942 -15.777 -18.335 1.00 93.50 287 LYS A O 1
ATOM 2230 N N . PHE A 1 288 ? 6.460 -15.531 -16.704 1.00 92.50 288 PHE A N 1
ATOM 2231 C CA . PHE A 1 288 ? 7.626 -15.908 -17.499 1.00 92.50 288 PHE A CA 1
ATOM 2232 C C . PHE A 1 288 ? 8.198 -17.241 -17.018 1.00 92.50 288 PHE A C 1
ATOM 2234 O O . PHE A 1 288 ? 8.244 -17.515 -15.821 1.00 92.50 288 PHE A O 1
ATOM 2241 N N . ASP A 1 289 ? 8.729 -18.047 -17.941 1.00 90.94 289 ASP A N 1
ATOM 2242 C CA . ASP A 1 289 ? 9.528 -19.209 -17.552 1.00 90.94 289 ASP A CA 1
ATOM 2243 C C . ASP A 1 289 ? 10.921 -18.765 -17.090 1.00 90.94 289 ASP A C 1
ATOM 2245 O O . ASP A 1 289 ? 11.856 -18.588 -17.875 1.00 90.94 289 ASP A O 1
ATOM 2249 N N . LEU A 1 290 ? 11.048 -18.559 -15.780 1.00 90.88 290 LEU A N 1
ATOM 2250 C CA . LEU A 1 290 ? 12.300 -18.148 -15.158 1.00 90.88 290 LEU A CA 1
ATOM 2251 C C . LEU A 1 290 ? 13.237 -19.323 -14.868 1.00 90.88 290 LEU A C 1
ATOM 2253 O O . LEU A 1 290 ? 14.423 -19.093 -14.632 1.00 90.88 290 LEU A O 1
ATOM 2257 N N . LYS A 1 291 ? 12.764 -20.578 -14.885 1.00 86.12 291 LYS A N 1
ATOM 2258 C CA . LYS A 1 291 ? 13.579 -21.724 -14.439 1.00 86.12 291 LYS A CA 1
ATOM 2259 C C . LYS A 1 291 ? 14.846 -21.879 -15.275 1.00 86.12 291 LYS A C 1
ATOM 2261 O O . LYS A 1 291 ? 15.910 -22.112 -14.711 1.00 86.12 291 LYS A O 1
ATOM 2266 N N . GLY A 1 292 ? 14.750 -21.673 -16.589 1.00 83.88 292 GLY A N 1
ATOM 2267 C CA . GLY A 1 292 ? 15.902 -21.707 -17.497 1.00 83.88 292 GLY A CA 1
ATOM 2268 C C . GLY A 1 292 ? 16.860 -20.513 -17.367 1.00 83.88 292 GLY A C 1
ATOM 2269 O O . GLY A 1 292 ? 17.962 -20.548 -17.908 1.00 83.88 292 GLY A O 1
ATOM 2270 N N . MET A 1 293 ? 16.461 -19.450 -16.662 1.00 87.19 293 MET A N 1
ATOM 2271 C CA . MET A 1 293 ? 17.241 -18.216 -16.499 1.00 87.19 293 MET A CA 1
ATOM 2272 C C . MET A 1 293 ? 17.910 -18.105 -15.124 1.00 87.19 293 MET A C 1
ATOM 2274 O O . MET A 1 293 ? 18.862 -17.338 -14.959 1.00 87.19 293 MET A O 1
ATOM 2278 N N . LEU A 1 294 ? 17.403 -18.841 -14.135 1.00 90.00 294 LEU A N 1
ATOM 2279 C CA . LEU A 1 294 ? 17.866 -18.792 -12.755 1.00 90.00 294 LEU A CA 1
ATOM 2280 C C . LEU A 1 294 ? 19.017 -19.773 -12.527 1.00 90.00 294 LEU A C 1
ATOM 2282 O O . LEU A 1 294 ? 19.008 -20.909 -12.993 1.00 90.00 294 LEU A O 1
ATOM 2286 N N . LYS A 1 295 ? 20.009 -19.334 -11.751 1.00 90.31 295 LYS A N 1
ATOM 2287 C CA . LYS A 1 295 ? 21.070 -20.208 -11.247 1.00 90.31 295 LYS A CA 1
ATOM 2288 C C . LYS A 1 295 ? 20.696 -20.693 -9.846 1.00 90.31 295 LYS A C 1
ATOM 2290 O O . LYS A 1 295 ? 20.243 -19.870 -9.047 1.00 90.31 295 LYS A O 1
ATOM 2295 N N . PRO A 1 296 ? 20.907 -21.979 -9.516 1.00 88.94 296 PRO A N 1
ATOM 2296 C CA . PRO A 1 296 ? 20.731 -22.463 -8.154 1.00 88.94 296 PRO A CA 1
ATOM 2297 C C . PRO A 1 296 ? 21.603 -21.665 -7.183 1.00 88.94 296 PRO A C 1
ATOM 2299 O O . PRO A 1 296 ? 22.795 -21.475 -7.430 1.00 88.94 296 PRO A O 1
ATOM 2302 N N . LEU A 1 297 ? 21.013 -21.212 -6.079 1.00 89.94 297 LEU A N 1
ATOM 2303 C CA . LEU A 1 297 ? 21.730 -20.526 -5.011 1.00 89.94 297 LEU A CA 1
ATOM 2304 C C . LEU A 1 297 ? 21.754 -21.449 -3.784 1.00 89.94 297 LEU A C 1
ATOM 2306 O O . LEU A 1 297 ? 20.691 -21.713 -3.217 1.00 89.94 297 LEU A O 1
ATOM 2310 N N . PRO A 1 298 ? 22.918 -22.005 -3.399 1.00 91.06 298 PRO A N 1
ATOM 2311 C CA . PRO A 1 298 ? 22.987 -22.951 -2.294 1.00 91.06 298 PRO A CA 1
ATOM 2312 C C . PRO A 1 298 ? 22.671 -22.241 -0.975 1.00 91.06 298 PRO A C 1
ATOM 2314 O O . PRO A 1 298 ? 23.287 -21.232 -0.637 1.00 91.06 298 PRO A O 1
ATOM 2317 N N . GLY A 1 299 ? 21.709 -22.771 -0.221 1.00 93.06 299 GLY A N 1
ATOM 2318 C CA . GLY A 1 299 ? 21.326 -22.224 1.076 1.00 93.06 299 GLY A CA 1
ATOM 2319 C C . GLY A 1 299 ? 19.874 -22.509 1.441 1.00 93.06 299 GLY A C 1
ATOM 2320 O O . GLY A 1 299 ? 19.143 -23.177 0.712 1.00 93.06 299 GLY A O 1
ATOM 2321 N N . LYS A 1 300 ? 19.457 -21.991 2.597 1.00 94.19 300 LYS A N 1
ATOM 2322 C CA . LYS A 1 300 ? 18.060 -21.992 3.042 1.00 94.19 300 LYS A CA 1
ATOM 2323 C C . LYS A 1 300 ? 17.571 -20.551 3.083 1.00 94.19 300 LYS A C 1
ATOM 2325 O O . LYS A 1 300 ? 18.248 -19.694 3.644 1.00 94.19 300 LYS A O 1
ATOM 2330 N N . ALA A 1 301 ? 16.396 -20.305 2.519 1.00 92.44 301 ALA A N 1
ATOM 2331 C CA . ALA A 1 301 ? 15.712 -19.024 2.599 1.00 92.44 301 ALA A CA 1
ATOM 2332 C C . ALA A 1 301 ? 14.374 -19.209 3.320 1.00 92.44 301 ALA A C 1
ATOM 2334 O O . ALA A 1 301 ? 13.679 -20.200 3.098 1.00 92.44 301 ALA A O 1
ATOM 2335 N N . THR A 1 302 ? 14.011 -18.246 4.165 1.00 93.12 302 THR A N 1
ATOM 2336 C CA . THR A 1 302 ? 12.679 -18.180 4.771 1.00 93.12 302 THR A CA 1
ATOM 2337 C C . THR A 1 302 ? 11.860 -17.163 3.999 1.00 93.12 302 THR A C 1
ATOM 2339 O O . THR A 1 302 ? 12.212 -15.984 3.960 1.00 93.12 302 THR A O 1
ATOM 2342 N N . TYR A 1 303 ? 10.769 -17.614 3.388 1.00 89.94 303 TYR A N 1
ATOM 2343 C CA . TYR A 1 303 ? 9.838 -16.726 2.708 1.00 89.94 303 TYR A CA 1
ATOM 2344 C C . TYR A 1 303 ? 8.946 -16.011 3.728 1.00 89.94 303 TYR A C 1
ATOM 2346 O O . TYR A 1 303 ? 8.354 -16.648 4.601 1.00 89.94 303 TYR A O 1
ATOM 2354 N N . HIS A 1 304 ? 8.860 -14.686 3.622 1.00 89.56 304 HIS A N 1
ATOM 2355 C CA . HIS A 1 304 ? 7.939 -13.875 4.409 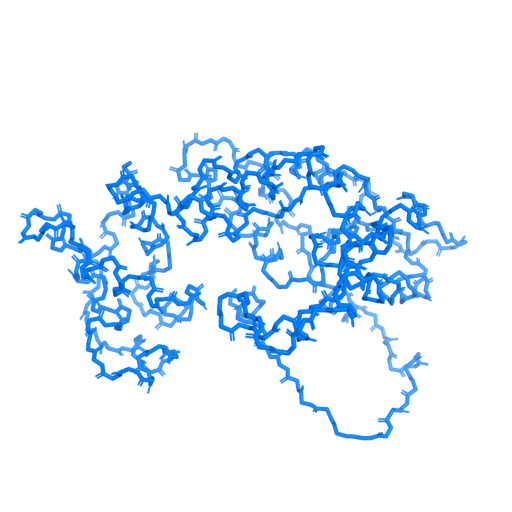1.00 89.56 304 HIS A CA 1
ATOM 2356 C C . HIS A 1 304 ? 6.773 -13.442 3.528 1.00 89.56 304 HIS A C 1
ATOM 2358 O O . HIS A 1 304 ? 6.981 -12.691 2.579 1.00 89.56 304 HIS A O 1
ATOM 2364 N N . ASP A 1 305 ? 5.568 -13.889 3.876 1.00 87.00 305 ASP A N 1
ATOM 2365 C CA . ASP A 1 305 ? 4.331 -13.522 3.189 1.00 87.00 305 ASP A CA 1
ATOM 2366 C C . ASP A 1 305 ? 3.767 -12.190 3.739 1.00 87.00 305 ASP A C 1
ATOM 2368 O O . ASP A 1 305 ? 3.316 -12.145 4.894 1.00 87.00 305 ASP A O 1
ATOM 2372 N N . PRO A 1 306 ? 3.816 -11.075 2.980 1.00 89.88 306 PRO A N 1
ATOM 2373 C CA . PRO A 1 306 ? 3.408 -9.767 3.482 1.00 89.88 306 PRO A CA 1
ATOM 2374 C C . PRO A 1 306 ? 1.884 -9.638 3.595 1.00 89.88 306 PRO A C 1
ATOM 2376 O O . PRO A 1 306 ? 1.142 -9.916 2.655 1.00 89.88 306 PRO A O 1
ATOM 2379 N N . CYS A 1 307 ? 1.399 -9.077 4.708 1.00 89.25 307 CYS A N 1
ATOM 2380 C CA . CYS A 1 307 ? -0.043 -8.965 4.971 1.00 89.25 307 CYS A CA 1
ATOM 2381 C C . CYS A 1 307 ? -0.830 -8.216 3.879 1.00 89.25 307 CYS A C 1
ATOM 2383 O O . CYS A 1 307 ? -1.931 -8.631 3.555 1.00 89.25 307 CYS A O 1
ATOM 2385 N N . HIS A 1 308 ? -0.280 -7.130 3.321 1.00 90.06 308 HIS A N 1
ATOM 2386 C CA . HIS A 1 308 ? -0.946 -6.319 2.288 1.00 90.06 308 HIS A CA 1
ATOM 2387 C C . HIS A 1 308 ? -0.824 -6.891 0.865 1.00 90.06 308 HIS A C 1
ATOM 2389 O O . HIS A 1 308 ? -1.353 -6.294 -0.065 1.00 90.06 308 HIS A O 1
ATOM 2395 N N . LEU A 1 309 ? -0.088 -7.992 0.680 1.00 87.69 309 LEU A N 1
ATOM 2396 C CA . LEU A 1 309 ? -0.006 -8.694 -0.605 1.00 87.69 309 LEU A CA 1
ATOM 2397 C C . LEU A 1 309 ? -0.934 -9.913 -0.631 1.00 87.69 309 LEU A C 1
ATOM 2399 O O . LEU A 1 309 ? -1.517 -10.224 -1.663 1.00 87.69 309 LEU A O 1
ATOM 2403 N N . ALA A 1 310 ? -1.071 -10.587 0.511 1.00 77.62 310 ALA A N 1
ATOM 2404 C CA . ALA A 1 310 ? -1.776 -11.857 0.636 1.00 77.62 310 ALA A CA 1
ATOM 2405 C C . ALA A 1 310 ? -3.277 -11.743 0.955 1.00 77.62 310 ALA A C 1
ATOM 2407 O O . ALA A 1 310 ? -3.910 -12.764 1.244 1.00 77.62 310 ALA A O 1
ATOM 2408 N N . ARG A 1 311 ? -3.828 -10.531 1.047 1.00 74.06 311 ARG A N 1
ATOM 2409 C CA . ARG A 1 311 ? -5.184 -10.263 1.544 1.00 74.06 311 ARG A CA 1
ATOM 2410 C C . ARG A 1 311 ? -5.936 -9.342 0.599 1.00 74.06 311 ARG A C 1
ATOM 2412 O O . ARG A 1 311 ? -5.285 -8.438 0.031 1.00 74.06 311 ARG A O 1
#

Secondary structure (DSSP, 8-state):
---HHHHHGGGG----STTTTT-HHHHHH--GGGSHHHHHHHHHHHHTTSS---HHHHHHHHT-----HHHHT-TT---HHHHHHHHHHHHHHHH---HHHHHHHHHHT-TTHHHHHHHHIIIIIHHHHHTPPTT-EETTEEGGGSPPPPSS-GGGGS-SEE--SS-SEEEEEE-HHHHHHT-HHHHHHHHHHHHHTTEEEE--TTPPP--HHHHHTT-HHHHHHHHHHHHHHH--SS-SEEEES-HHHHHIIIIIHHHHHHHTT---HHHHHHHHHEEEHHHHHTTS--TTTPPP--S-------TTT--

Sequence (311 aa):
MIAKELQDEVYNCIKCGLCLMPCPVYKQLCYESAAPRGKVQLIKHILEGKLEPSANFNRILYTCLLCETCTVNCPSGLKVDRLLKAMRAEMVKKFKLPWQKRLLFSLLSGERLLPFFMQWGGSMGNLLMGLAPGGVKVGTIPFAKLPRLNKKPFREQVPEVVTVAAPKGRVLYFTGCATNYLYEDVGRSALAILKRLNIEVILPQGQMCCGLPIFLAGARESALGNIRKNLELFNREDVDAVLVDCATCGSALKNEYVHILEERGENADAAKALSKKVMDISQYLDKFDLKGMLKPLPGKATYHDPCHLAR